Protein AF-S0B1P9-F1 (afdb_monomer)

Foldseek 3Di:
DDDDPPPPPVVVVVVVVVVVVVVVCVVPVPVVDDDDPDPDPADVDDDPQFDQFQQDAQQAGSNLFDCGDPNVPLLQAHFAAQQEEEEEEDEDPDQCPCVVQVLLLVQQLSLCCRARVHYAYEYEYQYPDNDPCRCVVVVVSVYDYHHDHDDDPDDFDPLLCVLVRVLVQQQDWDFDVVPVRDTDRNLVSHFKYKFAYSGFKHFSHGLVSNAGLLAKEWEFAALAQPDRFAFLVPPVSLVLLCLQPNDVVSVVRVVVRPTFTDLGIMMHTSVLVSVLSVQLVVSDDRNSRRRPCNSSNSSVVCVVVCVSVVSVYHYGDDDLSEHEENPSQWDRDSVSSYIAGNVNSGGRRMYRDDPPCVSRHDND

Mean predicted aligned error: 8.54 Å

Sequence (364 aa):
MRLHPVGMCVVPLLFLAVFVNVLIIFRYDPTLFSYTEMPFPTSPNRNPNFTQPTYVGAGIDTRLSNYEGVCQQVFTNEPNNPRDLWLSAIEFTKPGYWQFIKESVYFTLGLLNSSCPRTTKVLLLMSSPPDDTFVSEMQSFGLQVVRIDVQFDVPTDAVSRRFFVYKKYLSELVEDTRVAGNRVERYKNYNKILLCDFRDVYIFADVYATFSAHEVIFVIECHTERSGCIGFDEYHNTKWMNSAYGPNVTRTFVRNNYIVSNGGMMMGGSSKIYRYINIMTNELKPEKMRLWGYDQSVHNYLLYTGKFDELNITKEYCTQRTCFSERVSLVVDFKRKILYTRETGCAPVLRHKVWNTKLFYSEH

Secondary structure (DSSP, 8-state):
----TTHHHHHHHHHHHHHHHHHHHHHH-TTSS----PPP---SS--TT------B-SS-BGGG---SGGGGTT--SPPP-TTEEEEEEE---STTHHHHHHHHHHHHHHHHHHHSTTSEEEEEESS--SSSSHHHHHHHTTEEEEE-----SS---HHHHHHHHHHHHHHSEEEETTTTTEEEEGGGG-SEEEEE-SSSEEE-S-GGGG--TT-EEEEE-BSSSSS-B-BTTSHHHHHHHHHHH-HHHHHHHHHTTPBPEEEEEEEEEHHHHHHHHHHHHHH--GGGTTSTTHHHHHHHHHHHTTTTGGG--EEE-SSSS--B---SSEEEETTTTEEEETTT-PPPSEEE--TTTHHHHS--

Radius of gyration: 23.34 Å; Cα contacts (8 Å, |Δi|>4): 682; chains: 1; bounding box: 60×80×64 Å

pLDDT: mean 87.94, std 15.91, range [33.31, 98.75]

Solvent-accessible surface area (backbone atoms only — not comparable to full-atom values): 19617 Å² total; per-residue (Å²): 134,86,81,74,91,65,70,76,64,52,58,61,52,51,53,51,52,50,51,50,50,47,51,49,43,74,73,66,47,79,72,84,60,86,72,79,84,74,78,82,60,83,51,90,72,76,58,88,36,60,72,86,19,70,34,74,54,68,24,37,31,39,68,69,40,42,48,62,32,76,49,40,64,59,40,75,25,67,53,54,33,69,36,25,34,44,42,29,53,52,63,66,89,52,90,66,50,62,74,74,43,44,66,50,30,51,52,24,45,47,28,34,44,40,21,36,64,46,36,38,35,38,38,37,28,60,44,69,74,91,50,91,57,52,64,61,56,43,39,75,63,60,34,46,78,41,77,51,84,81,89,64,101,51,71,63,33,63,81,42,49,39,44,54,50,52,44,52,62,36,58,38,75,36,76,35,80,88,54,87,66,38,74,39,44,39,36,73,69,32,46,33,33,38,43,37,50,67,51,54,46,38,29,57,25,45,60,49,2,51,52,49,60,86,36,32,39,40,37,27,37,12,32,35,64,87,45,71,60,42,38,35,76,40,70,66,51,33,52,22,28,28,73,67,67,31,65,71,53,32,50,49,38,37,76,66,64,40,65,41,44,49,67,55,42,39,38,21,2,20,69,53,48,52,49,50,36,52,56,52,51,73,67,60,49,64,89,52,24,54,43,78,53,32,45,34,32,52,52,40,51,37,56,79,68,54,72,44,56,94,58,59,67,42,80,39,43,18,51,56,66,34,23,36,42,48,72,77,44,53,42,75,40,66,89,79,14,32,51,26,31,64,92,74,59,24,30,50,24,28,34,40,43,70,84,72,56,62,60,35,70,50,82,131

Structure (mmCIF, N/CA/C/O backbone):
data_AF-S0B1P9-F1
#
_entry.id   AF-S0B1P9-F1
#
loop_
_atom_site.group_PDB
_atom_site.id
_atom_site.type_symbol
_atom_site.label_atom_id
_atom_site.label_alt_id
_atom_site.label_comp_id
_atom_site.label_asym_id
_atom_site.label_entity_id
_atom_site.label_seq_id
_atom_site.pdbx_PDB_ins_code
_atom_site.Cartn_x
_atom_site.Cartn_y
_atom_site.Cartn_z
_atom_site.occupancy
_atom_site.B_iso_or_equiv
_atom_site.auth_seq_id
_atom_site.auth_comp_id
_atom_site.auth_asym_id
_atom_site.auth_atom_id
_atom_site.pdbx_PDB_model_num
ATOM 1 N N . MET A 1 1 ? 38.991 -55.276 33.958 1.00 42.06 1 MET A N 1
ATOM 2 C CA . MET A 1 1 ? 38.871 -54.030 33.172 1.00 42.06 1 MET A CA 1
ATOM 3 C C . MET A 1 1 ? 37.417 -53.849 32.785 1.00 42.06 1 MET A C 1
ATOM 5 O O . MET A 1 1 ? 36.880 -54.694 32.083 1.00 42.06 1 MET A O 1
ATOM 9 N N . ARG A 1 2 ? 36.757 -52.818 33.324 1.00 40.44 2 ARG A N 1
ATOM 10 C CA . ARG A 1 2 ? 35.393 -52.437 32.940 1.00 40.44 2 ARG A CA 1
ATOM 11 C C . ARG A 1 2 ? 35.481 -51.692 31.607 1.00 40.44 2 ARG A C 1
ATOM 13 O O . ARG A 1 2 ? 36.110 -50.641 31.557 1.00 40.44 2 ARG A O 1
ATOM 20 N N . LEU A 1 3 ? 34.897 -52.242 30.547 1.00 42.94 3 LEU A N 1
ATOM 21 C CA . LEU A 1 3 ? 34.678 -51.506 29.304 1.00 42.94 3 LEU A CA 1
ATOM 22 C C . LEU A 1 3 ? 33.521 -50.527 29.533 1.00 42.94 3 LEU A C 1
ATOM 24 O O . LEU A 1 3 ? 32.441 -50.911 29.976 1.00 42.94 3 LEU A O 1
ATOM 28 N N . HIS A 1 4 ? 33.801 -49.246 29.310 1.00 46.84 4 HIS A N 1
ATOM 29 C CA . HIS A 1 4 ? 32.879 -48.133 29.500 1.00 46.84 4 HIS A CA 1
ATOM 30 C C . HIS A 1 4 ? 31.646 -48.227 28.576 1.00 46.84 4 HIS A C 1
ATOM 32 O O . HIS A 1 4 ? 31.802 -48.500 27.384 1.00 46.84 4 HIS A O 1
ATOM 38 N N . PRO A 1 5 ? 30.432 -47.899 29.061 1.00 49.94 5 PRO A N 1
ATOM 39 C CA . PRO A 1 5 ? 29.217 -47.863 28.255 1.00 49.94 5 PRO A CA 1
ATOM 40 C C . PRO A 1 5 ? 29.099 -46.497 27.564 1.00 49.94 5 PRO A C 1
ATOM 42 O O . PRO A 1 5 ? 28.163 -45.747 27.803 1.00 49.94 5 PRO A O 1
ATOM 45 N N . VAL A 1 6 ? 30.087 -46.121 26.753 1.00 52.50 6 VAL A N 1
ATOM 46 C CA . VAL A 1 6 ? 30.043 -44.852 25.995 1.00 52.50 6 VAL A CA 1
ATOM 47 C C . VAL A 1 6 ? 29.640 -45.103 24.535 1.00 52.50 6 VAL A C 1
ATOM 49 O O . VAL A 1 6 ? 29.141 -44.209 23.863 1.00 52.50 6 VAL A O 1
ATOM 52 N N . GLY A 1 7 ? 29.740 -46.348 24.055 1.00 47.03 7 GLY A N 1
ATOM 53 C CA . GLY A 1 7 ? 29.454 -46.699 22.659 1.00 47.03 7 GLY A CA 1
ATOM 54 C C . GLY A 1 7 ? 27.973 -46.833 22.281 1.00 47.03 7 GLY A C 1
ATOM 55 O O . GLY A 1 7 ? 27.651 -46.710 21.104 1.00 47.03 7 GLY A O 1
ATOM 56 N N . MET A 1 8 ? 27.054 -47.057 23.232 1.00 48.38 8 MET A N 1
ATOM 57 C CA . MET A 1 8 ? 25.648 -47.354 22.888 1.00 48.38 8 MET A CA 1
ATOM 58 C C . MET A 1 8 ? 24.740 -46.122 22.748 1.00 48.38 8 MET A C 1
ATOM 60 O O . MET A 1 8 ? 23.700 -46.221 22.107 1.00 48.38 8 MET A O 1
ATOM 64 N N . CYS A 1 9 ? 25.124 -44.955 23.281 1.00 50.91 9 CYS A N 1
ATOM 65 C CA . CYS A 1 9 ? 24.337 -43.718 23.130 1.00 50.91 9 CYS A CA 1
ATOM 66 C C . CYS A 1 9 ? 24.765 -42.861 21.929 1.00 50.91 9 CYS A C 1
ATOM 68 O O . CYS A 1 9 ? 23.992 -42.025 21.467 1.00 50.91 9 CYS A O 1
ATOM 70 N N . VAL A 1 10 ? 25.973 -43.067 21.397 1.00 56.16 10 VAL A N 1
ATOM 71 C CA . VAL A 1 10 ? 26.521 -42.242 20.306 1.00 56.16 10 VAL A CA 1
ATOM 72 C C . VAL A 1 10 ? 25.888 -42.599 18.958 1.00 56.16 10 VAL A C 1
ATOM 74 O O . VAL A 1 10 ? 25.623 -41.713 18.149 1.00 56.16 10 VAL A O 1
ATOM 77 N N . VAL A 1 11 ? 25.567 -43.877 18.736 1.00 58.31 11 VAL A N 1
ATOM 78 C CA . VAL A 1 11 ? 24.981 -44.346 17.470 1.00 58.31 11 VAL A CA 1
ATOM 79 C C . VAL A 1 11 ? 23.555 -43.804 17.251 1.00 58.31 11 VAL A C 1
ATOM 81 O O . VAL A 1 11 ? 23.316 -43.233 16.188 1.00 58.31 11 VAL A O 1
ATOM 84 N N . PRO A 1 12 ? 22.620 -43.852 18.226 1.00 61.94 12 PRO A N 1
ATOM 85 C CA . PRO A 1 12 ? 21.288 -43.260 18.056 1.00 61.94 12 PRO A CA 1
ATOM 86 C C . PRO A 1 12 ? 21.313 -41.734 17.881 1.00 61.94 12 PRO A C 1
ATOM 88 O O . PRO A 1 12 ? 20.529 -41.195 17.105 1.00 61.94 12 PRO A O 1
ATOM 91 N N . LEU A 1 13 ? 22.231 -41.035 18.563 1.00 61.94 13 LEU A N 1
ATOM 92 C CA . LEU A 1 13 ? 22.388 -39.579 18.451 1.00 61.94 13 LEU A CA 1
ATOM 93 C C . LEU A 1 13 ? 22.928 -39.153 17.080 1.00 61.94 13 LEU A C 1
ATOM 95 O O . LEU A 1 13 ? 22.454 -38.164 16.527 1.00 61.94 13 LEU A O 1
ATOM 99 N N . LEU A 1 14 ? 23.864 -39.913 16.503 1.00 65.81 14 LEU A N 1
ATOM 100 C CA . LEU A 1 14 ? 24.341 -39.693 15.135 1.00 65.81 14 LEU A CA 1
ATOM 101 C C . LEU A 1 14 ? 23.240 -39.950 14.104 1.00 65.81 14 LEU A C 1
ATOM 103 O O . LEU A 1 14 ? 23.076 -39.144 13.195 1.00 65.81 14 LEU A O 1
ATOM 107 N N . PHE A 1 15 ? 22.439 -41.008 14.265 1.00 70.19 15 PHE A N 1
ATOM 108 C CA . PHE A 1 15 ? 21.295 -41.256 13.384 1.00 70.19 15 PHE A CA 1
ATOM 109 C C . PHE A 1 15 ? 20.234 -40.160 13.489 1.00 70.19 15 PHE A C 1
ATOM 111 O O . PHE A 1 15 ? 19.729 -39.718 12.463 1.00 70.19 15 PHE A O 1
ATOM 118 N N . LEU A 1 16 ? 19.935 -39.668 14.694 1.00 70.25 16 LEU A N 1
ATOM 119 C CA . LEU A 1 16 ? 19.000 -38.560 14.884 1.00 70.25 16 LEU A CA 1
ATOM 120 C C . LEU A 1 16 ? 19.545 -37.259 14.280 1.00 70.25 16 LEU A C 1
ATOM 122 O O . LEU A 1 16 ? 18.809 -36.548 13.606 1.00 70.25 16 LEU A O 1
ATOM 126 N N . ALA A 1 17 ? 20.834 -36.964 14.463 1.00 68.81 17 ALA A N 1
ATOM 127 C CA . ALA A 1 17 ? 21.472 -35.793 13.872 1.00 68.81 17 ALA A CA 1
ATOM 128 C C . ALA A 1 17 ? 21.493 -35.872 12.340 1.00 68.81 17 ALA A C 1
ATOM 130 O O . ALA A 1 17 ? 21.168 -34.888 11.682 1.00 68.81 17 ALA A O 1
ATOM 131 N N . VAL A 1 18 ? 21.812 -37.032 11.759 1.00 73.56 18 VAL A N 1
ATOM 132 C CA . VAL A 1 18 ? 21.752 -37.244 10.305 1.00 73.56 18 VAL A CA 1
ATOM 133 C C . VAL A 1 18 ? 20.311 -37.142 9.816 1.00 73.56 18 VAL A C 1
ATOM 135 O O . VAL A 1 18 ? 20.069 -36.441 8.847 1.00 73.56 18 VAL A O 1
ATOM 138 N N . PHE A 1 19 ? 19.338 -37.742 10.501 1.00 72.75 19 PHE A N 1
ATOM 139 C CA . PHE A 1 19 ? 17.930 -37.686 10.104 1.00 72.75 19 PHE A CA 1
ATOM 140 C C . PHE A 1 19 ? 17.353 -36.267 10.194 1.00 72.75 19 PHE A C 1
ATOM 142 O O . PHE A 1 19 ? 16.631 -35.841 9.299 1.00 72.75 19 PHE A O 1
ATOM 149 N N . VAL A 1 20 ? 17.716 -35.495 11.223 1.00 67.62 20 VAL A N 1
ATOM 150 C CA . VAL A 1 20 ? 17.337 -34.081 11.355 1.00 67.62 20 VAL A CA 1
ATOM 151 C C . VAL A 1 20 ? 18.025 -33.228 10.291 1.00 67.62 20 VAL A C 1
ATOM 153 O O . VAL A 1 20 ? 17.359 -32.401 9.679 1.00 67.62 20 VAL A O 1
ATOM 156 N N . ASN A 1 21 ? 19.313 -33.443 10.004 1.00 60.69 21 ASN A N 1
ATOM 157 C CA . ASN A 1 21 ? 20.000 -32.728 8.923 1.00 60.69 21 ASN A CA 1
ATOM 158 C C . ASN A 1 21 ? 19.433 -33.094 7.550 1.00 60.69 21 ASN A C 1
ATOM 160 O O . ASN A 1 21 ? 19.234 -32.209 6.731 1.00 60.69 21 ASN A O 1
ATOM 164 N N . VAL A 1 22 ? 19.094 -34.361 7.316 1.00 63.00 22 VAL A N 1
ATOM 165 C CA . VAL A 1 22 ? 18.408 -34.817 6.105 1.00 63.00 22 VAL A CA 1
ATOM 166 C C . VAL A 1 22 ? 17.032 -34.161 6.016 1.00 63.00 22 VAL A C 1
ATOM 168 O O . VAL A 1 22 ? 16.733 -33.571 4.994 1.00 63.00 22 VAL A O 1
ATOM 171 N N . LEU A 1 23 ? 16.222 -34.137 7.077 1.00 58.41 23 LEU A N 1
ATOM 172 C CA . LEU A 1 23 ? 14.936 -33.428 7.067 1.00 58.41 23 LEU A CA 1
ATOM 173 C C . LEU A 1 23 ? 15.086 -31.917 6.851 1.00 58.41 23 LEU A C 1
ATOM 175 O O . LEU A 1 23 ? 14.251 -31.328 6.176 1.00 58.41 23 LEU A O 1
ATOM 179 N N . ILE A 1 24 ? 16.128 -31.282 7.393 1.00 56.53 24 ILE A N 1
ATOM 180 C CA . ILE A 1 24 ? 16.428 -29.865 7.146 1.00 56.53 24 ILE A CA 1
ATOM 181 C C . ILE A 1 24 ? 16.831 -29.664 5.683 1.00 56.53 24 ILE A C 1
ATOM 183 O O . ILE A 1 24 ? 16.308 -28.754 5.051 1.00 56.53 24 ILE A O 1
ATOM 187 N N . ILE A 1 25 ? 17.674 -30.533 5.121 1.00 52.56 25 ILE A N 1
ATOM 188 C CA . ILE A 1 25 ? 18.039 -30.510 3.701 1.00 52.56 25 ILE A CA 1
ATOM 189 C C . ILE A 1 25 ? 16.781 -30.732 2.853 1.00 52.56 25 ILE A C 1
ATOM 191 O O . ILE A 1 25 ? 16.440 -29.863 2.080 1.00 52.56 25 ILE A O 1
ATOM 195 N N . PHE A 1 26 ? 15.971 -31.767 3.064 1.00 51.41 26 PHE A N 1
ATOM 196 C CA . PHE A 1 26 ? 14.729 -31.982 2.304 1.00 51.41 26 PHE A CA 1
ATOM 197 C C . PHE A 1 26 ? 13.680 -30.866 2.479 1.00 51.41 26 PHE A C 1
ATOM 199 O O . PHE A 1 26 ? 12.857 -30.657 1.591 1.00 51.41 26 PHE A O 1
ATOM 206 N N . ARG A 1 27 ? 13.691 -30.129 3.599 1.00 51.00 27 ARG A N 1
ATOM 207 C CA . ARG A 1 27 ? 12.790 -28.985 3.836 1.00 51.00 27 ARG A CA 1
ATOM 208 C C . ARG A 1 27 ? 13.303 -27.676 3.221 1.00 51.00 27 ARG A C 1
ATOM 210 O O . ARG A 1 27 ? 12.511 -26.749 3.079 1.00 51.00 27 ARG A O 1
ATOM 217 N N . TYR A 1 28 ? 14.589 -27.597 2.869 1.00 45.12 28 TYR A N 1
ATOM 218 C CA . TYR A 1 28 ? 15.248 -26.378 2.381 1.00 45.12 28 TYR A CA 1
ATOM 219 C C . TYR A 1 28 ? 16.047 -26.542 1.085 1.00 45.12 28 TYR A C 1
ATOM 221 O O . TYR A 1 28 ? 16.564 -25.544 0.592 1.00 45.12 28 TYR A O 1
ATOM 229 N N . ASP A 1 29 ? 16.153 -27.743 0.525 1.00 41.12 29 ASP A N 1
ATOM 230 C CA . ASP A 1 29 ? 16.906 -28.018 -0.690 1.00 41.12 29 ASP A CA 1
ATOM 231 C C . ASP A 1 29 ? 16.074 -27.581 -1.902 1.00 41.12 29 ASP A C 1
ATOM 233 O O . ASP A 1 29 ? 15.084 -28.232 -2.256 1.00 41.12 29 ASP A O 1
ATOM 237 N N . PRO A 1 30 ? 16.455 -26.478 -2.567 1.00 47.19 30 PRO A N 1
ATOM 238 C CA . PRO A 1 30 ? 15.739 -25.984 -3.731 1.00 47.19 30 PRO A CA 1
ATOM 239 C C . PRO A 1 30 ? 15.917 -26.902 -4.949 1.00 47.19 30 PRO A C 1
ATOM 241 O O . PRO A 1 30 ? 15.232 -26.689 -5.947 1.00 47.19 30 PRO A O 1
ATOM 244 N N . THR A 1 31 ? 16.834 -27.879 -4.892 1.00 44.47 31 THR A N 1
ATOM 245 C CA . THR A 1 31 ? 17.216 -28.753 -6.013 1.00 44.47 31 THR A CA 1
ATOM 246 C C . THR A 1 31 ? 16.391 -30.037 -6.101 1.00 44.47 31 THR A C 1
ATOM 248 O O . THR A 1 31 ? 16.351 -30.661 -7.160 1.00 44.47 31 THR A O 1
ATOM 251 N N . LEU A 1 32 ? 15.652 -30.396 -5.043 1.00 35.50 32 LEU A N 1
ATOM 252 C CA . LEU A 1 32 ? 14.742 -31.555 -5.026 1.00 35.50 32 LEU A CA 1
ATOM 253 C C . LEU A 1 32 ? 13.505 -31.390 -5.910 1.00 35.50 32 LEU A C 1
ATOM 255 O O . LEU A 1 32 ? 12.760 -32.345 -6.129 1.00 35.50 32 LEU A O 1
ATOM 259 N N . PHE A 1 33 ? 13.324 -30.201 -6.471 1.00 42.38 33 PHE A N 1
ATOM 260 C CA . PHE A 1 33 ? 12.407 -29.994 -7.563 1.00 42.38 33 PHE A CA 1
ATOM 261 C C . PHE A 1 33 ? 13.185 -29.665 -8.837 1.00 42.38 33 PHE A C 1
ATOM 263 O O . PHE A 1 33 ? 13.563 -28.523 -9.096 1.00 42.38 33 PHE A O 1
ATOM 270 N N . SER A 1 34 ? 13.428 -30.701 -9.638 1.00 33.31 34 SER A N 1
ATOM 271 C CA . SER A 1 34 ? 13.831 -30.543 -11.031 1.00 33.31 34 SER A CA 1
ATOM 272 C C . SER A 1 34 ? 12.680 -29.869 -11.776 1.00 33.31 34 SER A C 1
ATOM 274 O O . SER A 1 34 ? 11.637 -30.479 -12.004 1.00 33.31 34 SER A O 1
ATOM 276 N N . TYR A 1 35 ? 12.860 -28.600 -12.128 1.00 45.94 35 TYR A N 1
ATOM 277 C CA . TYR A 1 35 ? 11.957 -27.892 -13.022 1.00 45.94 35 TYR A CA 1
ATOM 278 C C . TYR A 1 35 ? 12.724 -27.455 -14.255 1.00 45.94 35 TYR A C 1
ATOM 280 O O . TYR A 1 35 ? 13.834 -26.932 -14.179 1.00 45.94 35 TYR A O 1
ATOM 288 N N . THR A 1 36 ? 12.119 -27.706 -15.404 1.00 33.47 36 THR A N 1
ATOM 289 C CA . THR A 1 36 ? 12.610 -27.245 -16.693 1.00 33.47 36 THR A CA 1
ATOM 290 C C . THR A 1 36 ? 12.383 -25.738 -16.770 1.00 33.47 36 THR A C 1
ATOM 292 O O . THR A 1 36 ? 11.246 -25.291 -16.620 1.00 33.47 36 THR A O 1
ATOM 295 N N . GLU A 1 37 ? 13.440 -24.951 -16.993 1.00 40.69 37 GLU A N 1
ATOM 296 C CA . GLU A 1 37 ? 13.287 -23.551 -17.396 1.00 40.69 37 GLU A CA 1
ATOM 297 C C . GLU A 1 37 ? 12.403 -23.524 -18.648 1.00 40.69 37 GLU A C 1
ATOM 299 O O . GLU A 1 37 ? 12.787 -24.041 -19.700 1.00 40.69 37 GLU A O 1
ATOM 304 N N . MET A 1 38 ? 11.185 -22.992 -18.532 1.00 42.59 38 MET A N 1
ATOM 305 C CA . MET A 1 38 ? 10.341 -22.816 -19.705 1.00 42.59 38 MET A CA 1
ATOM 306 C C . MET A 1 38 ? 10.927 -21.673 -20.540 1.00 42.59 38 MET A C 1
ATOM 308 O O . MET A 1 38 ? 11.113 -20.576 -20.010 1.00 42.59 38 MET A O 1
ATOM 312 N N . PRO A 1 39 ? 11.226 -21.893 -21.831 1.00 40.38 39 PRO A N 1
ATOM 313 C CA . PRO A 1 39 ? 11.680 -20.821 -22.700 1.00 40.38 39 PRO A CA 1
ATOM 314 C C . PRO A 1 39 ? 10.606 -19.732 -22.791 1.00 40.38 39 PRO A C 1
ATOM 316 O O . PRO A 1 39 ? 9.415 -20.024 -22.921 1.00 40.38 39 PRO A O 1
ATOM 319 N N . PHE A 1 40 ? 11.039 -18.473 -22.713 1.00 46.00 40 PHE A N 1
ATOM 320 C CA . PHE A 1 40 ? 10.161 -17.308 -22.742 1.00 46.00 40 PHE A CA 1
ATOM 321 C C . PHE A 1 40 ? 9.352 -17.273 -24.050 1.00 46.00 40 PHE A C 1
ATOM 323 O O . PHE A 1 40 ? 9.951 -17.206 -25.127 1.00 46.00 40 PHE A O 1
ATOM 330 N N . PRO A 1 41 ? 8.007 -17.296 -24.004 1.00 45.78 41 PRO A N 1
ATOM 331 C CA . PRO A 1 41 ? 7.211 -17.071 -25.198 1.00 45.78 41 PRO A CA 1
ATOM 332 C C . PRO A 1 41 ? 7.361 -15.606 -25.614 1.00 45.78 41 PRO A C 1
ATOM 334 O O . PRO A 1 41 ? 6.858 -14.701 -24.948 1.00 45.78 41 PRO A O 1
ATOM 337 N N . THR A 1 42 ? 8.045 -15.358 -26.726 1.00 43.03 42 THR A N 1
ATOM 338 C CA . THR A 1 42 ? 8.110 -14.034 -27.342 1.00 43.03 42 THR A CA 1
ATOM 339 C C . THR A 1 42 ? 6.758 -13.729 -27.990 1.00 43.03 42 THR A C 1
ATOM 341 O O . THR A 1 42 ? 6.403 -14.275 -29.032 1.00 43.03 42 THR A O 1
ATOM 344 N N . SER A 1 43 ? 5.956 -12.868 -27.357 1.00 49.88 43 SER A N 1
ATOM 345 C CA . SER A 1 43 ? 4.792 -12.272 -28.022 1.00 49.88 43 SER A CA 1
ATOM 346 C C . SER A 1 43 ? 5.252 -11.017 -28.766 1.00 49.88 43 SER A C 1
ATOM 348 O O . SER A 1 43 ? 5.737 -10.089 -28.118 1.00 49.88 43 SER A O 1
ATOM 350 N N . PRO A 1 44 ? 5.098 -10.939 -30.098 1.00 50.25 44 PRO A N 1
ATOM 351 C CA . PRO A 1 44 ? 5.509 -9.769 -30.875 1.00 50.25 44 PRO A CA 1
ATOM 352 C C . PRO A 1 44 ? 4.595 -8.545 -30.676 1.00 50.25 44 PRO A C 1
ATOM 354 O O . PRO A 1 44 ? 4.933 -7.451 -31.125 1.00 50.25 44 PRO A O 1
ATOM 357 N N . ASN A 1 45 ? 3.455 -8.689 -29.990 1.00 58.69 45 ASN A N 1
ATOM 358 C CA . ASN A 1 45 ? 2.542 -7.577 -29.732 1.00 58.69 45 ASN A CA 1
ATOM 359 C C . ASN A 1 45 ? 2.899 -6.876 -28.421 1.00 58.69 45 ASN A C 1
ATOM 361 O O . ASN A 1 45 ? 2.537 -7.329 -27.336 1.00 58.69 45 ASN A O 1
ATOM 365 N N . ARG A 1 46 ? 3.587 -5.738 -28.542 1.00 66.00 46 ARG A N 1
ATOM 366 C CA . ARG A 1 46 ? 3.903 -4.844 -27.425 1.00 66.00 46 ARG A CA 1
ATOM 367 C C . ARG A 1 46 ? 2.597 -4.300 -26.834 1.00 66.00 46 ARG A C 1
ATOM 369 O O . ARG A 1 46 ? 1.880 -3.571 -27.516 1.00 66.00 46 ARG A O 1
ATOM 376 N N . ASN A 1 47 ? 2.282 -4.647 -25.586 1.00 80.12 47 ASN A N 1
ATOM 377 C CA . ASN A 1 47 ? 1.117 -4.097 -24.890 1.00 80.12 47 ASN A CA 1
ATOM 378 C C . ASN A 1 47 ? 1.259 -2.561 -24.766 1.00 80.12 47 ASN A C 1
ATOM 380 O O . ASN A 1 47 ? 2.215 -2.109 -24.126 1.00 80.12 47 ASN A O 1
ATOM 384 N N . PRO A 1 48 ? 0.348 -1.752 -25.347 1.00 81.00 48 PRO A N 1
ATOM 385 C CA . PRO A 1 48 ? 0.435 -0.289 -25.290 1.00 81.00 48 PRO A CA 1
ATOM 386 C C . PRO A 1 48 ? 0.302 0.259 -23.863 1.00 81.00 48 PRO A C 1
ATOM 388 O O . PRO A 1 48 ? 0.751 1.369 -23.587 1.00 81.00 48 PRO A O 1
ATOM 391 N N . ASN A 1 49 ? -0.259 -0.535 -22.950 1.00 85.81 49 ASN A N 1
ATOM 392 C CA . ASN A 1 49 ? -0.470 -0.163 -21.557 1.00 85.81 49 ASN A CA 1
ATOM 393 C C . ASN A 1 49 ? 0.742 -0.446 -20.659 1.00 85.81 49 ASN A C 1
ATOM 395 O O . ASN A 1 49 ? 0.673 -0.244 -19.448 1.00 85.81 49 ASN A O 1
ATOM 399 N N . PHE A 1 50 ? 1.855 -0.916 -21.224 1.00 92.25 50 PHE A N 1
ATOM 400 C CA . PHE A 1 50 ? 3.060 -1.222 -20.467 1.00 92.25 50 PHE A CA 1
ATOM 401 C C . PHE A 1 50 ? 4.258 -0.413 -20.955 1.00 92.25 50 PHE A C 1
ATOM 403 O O . PHE A 1 50 ? 4.561 -0.342 -22.145 1.00 92.25 50 PHE A O 1
ATOM 410 N N . THR A 1 51 ? 4.992 0.144 -19.998 1.00 92.88 51 THR A N 1
ATOM 411 C CA . THR A 1 51 ? 6.298 0.766 -20.214 1.00 92.88 51 THR A CA 1
ATOM 412 C C . THR A 1 51 ? 7.303 0.104 -19.285 1.00 92.88 51 THR A C 1
ATOM 414 O O . THR A 1 51 ? 7.048 0.002 -18.086 1.00 92.88 51 THR A O 1
ATOM 417 N N . GLN A 1 52 ? 8.440 -0.335 -19.836 1.00 95.31 52 GLN A N 1
ATOM 418 C CA . GLN A 1 52 ? 9.509 -0.935 -19.042 1.00 95.31 52 GLN A CA 1
ATOM 419 C C . GLN A 1 52 ? 10.036 0.089 -18.022 1.00 95.31 52 GLN A C 1
ATOM 421 O O . GLN A 1 52 ? 1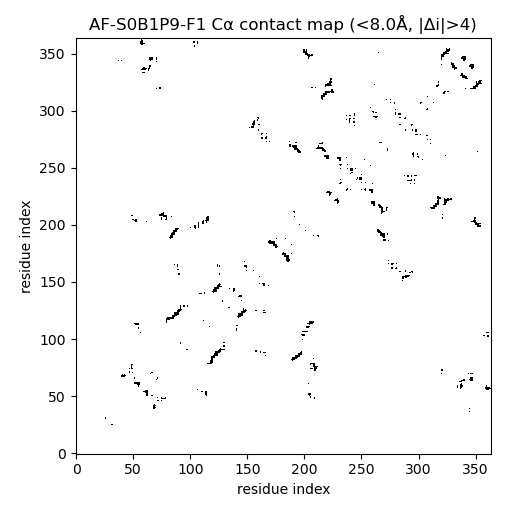0.437 1.187 -18.424 1.00 95.31 52 GLN A O 1
ATOM 426 N N . PRO A 1 53 ? 10.081 -0.258 -16.730 1.00 96.88 53 PRO A N 1
ATOM 427 C CA . PRO A 1 53 ? 10.698 0.582 -15.715 1.00 96.88 53 PRO A CA 1
ATOM 428 C C . PRO A 1 53 ? 12.215 0.705 -15.911 1.00 96.88 53 PRO A C 1
ATOM 430 O O . PRO A 1 53 ? 12.874 -0.095 -16.573 1.00 96.88 53 PRO A O 1
ATOM 433 N N . THR A 1 54 ? 12.767 1.762 -15.340 1.00 96.56 54 THR A N 1
ATOM 434 C CA . THR A 1 54 ? 14.125 2.274 -15.560 1.00 96.56 54 THR A CA 1
ATOM 435 C C . THR A 1 54 ? 14.969 2.393 -14.288 1.00 96.56 54 THR A C 1
ATOM 437 O O . THR A 1 54 ? 16.067 2.944 -14.340 1.00 96.56 54 THR A O 1
ATOM 440 N N . TYR A 1 55 ? 14.488 1.901 -13.145 1.00 96.12 55 TYR A N 1
ATOM 441 C CA . TYR A 1 55 ? 15.203 1.942 -11.874 1.00 96.12 55 TYR A CA 1
ATOM 442 C C . TYR A 1 55 ? 16.453 1.067 -11.946 1.00 96.12 55 TYR A C 1
ATOM 444 O O . TYR A 1 55 ? 16.365 -0.104 -12.327 1.00 96.12 55 TYR A O 1
ATOM 452 N N . VAL A 1 56 ? 17.581 1.630 -11.513 1.00 93.62 56 VAL A N 1
ATOM 453 C CA . VAL A 1 56 ? 18.874 0.954 -11.400 1.00 93.62 56 VAL A CA 1
ATOM 454 C C . VAL A 1 56 ? 19.400 1.178 -9.988 1.00 93.62 56 VAL A C 1
ATOM 456 O O . VAL A 1 56 ? 19.673 2.311 -9.599 1.00 93.62 56 VAL A O 1
ATOM 459 N N . GLY A 1 57 ? 19.530 0.099 -9.224 1.00 87.88 57 GLY A N 1
ATOM 460 C CA . GLY A 1 57 ? 20.100 0.086 -7.881 1.00 87.88 57 GLY A CA 1
ATOM 461 C C . GLY A 1 57 ? 21.279 -0.880 -7.760 1.00 87.88 57 GLY A C 1
ATOM 462 O O . GLY A 1 57 ? 21.734 -1.481 -8.740 1.00 87.88 57 GLY A O 1
ATOM 463 N N . ALA A 1 58 ? 21.772 -1.051 -6.532 1.00 84.94 58 ALA A N 1
ATOM 464 C CA . ALA A 1 58 ? 22.913 -1.918 -6.252 1.00 84.94 58 ALA A CA 1
ATOM 465 C C . ALA A 1 58 ? 22.611 -3.383 -6.616 1.00 84.94 58 ALA A C 1
ATOM 467 O O . ALA A 1 58 ? 23.372 -3.984 -7.376 1.00 84.94 58 ALA A O 1
ATOM 468 N N . GLY A 1 59 ? 21.475 -3.923 -6.158 1.00 86.31 59 GLY A N 1
ATOM 469 C CA . GLY A 1 59 ? 21.106 -5.331 -6.358 1.00 86.31 59 GLY A CA 1
ATOM 470 C C . GLY A 1 59 ? 19.974 -5.597 -7.356 1.00 86.31 59 GLY A C 1
ATOM 471 O O . GLY A 1 59 ? 19.710 -6.759 -7.649 1.00 86.31 59 GLY A O 1
ATOM 472 N N . ILE A 1 60 ? 19.305 -4.563 -7.880 1.00 91.88 60 ILE A N 1
ATOM 473 C CA . ILE A 1 60 ? 18.202 -4.700 -8.850 1.00 91.88 60 ILE A CA 1
ATOM 474 C C . ILE A 1 60 ? 18.331 -3.668 -9.974 1.00 91.88 60 ILE A C 1
ATOM 476 O O . ILE A 1 60 ? 18.545 -2.486 -9.715 1.00 91.88 60 ILE A O 1
ATOM 480 N N . ASP A 1 61 ? 18.125 -4.108 -11.214 1.00 94.69 61 ASP A N 1
ATOM 481 C CA . ASP A 1 61 ? 17.972 -3.285 -12.412 1.00 94.69 61 ASP A CA 1
ATOM 482 C C . ASP A 1 61 ? 16.665 -3.660 -13.119 1.00 94.69 61 ASP A C 1
ATOM 484 O O . ASP A 1 61 ? 16.550 -4.686 -13.791 1.00 94.69 61 ASP A O 1
ATOM 488 N N . THR A 1 62 ? 15.654 -2.809 -12.965 1.00 95.50 62 THR A N 1
ATOM 489 C CA . THR A 1 62 ? 14.316 -3.073 -13.512 1.00 95.50 62 THR A CA 1
ATOM 490 C C . THR A 1 62 ? 14.259 -3.001 -15.036 1.00 95.50 62 THR A C 1
ATOM 492 O O . THR A 1 62 ? 13.294 -3.491 -15.615 1.00 95.50 62 THR A O 1
ATOM 495 N N . ARG A 1 63 ? 15.295 -2.490 -15.715 1.00 95.62 63 ARG A N 1
ATOM 496 C CA . ARG A 1 63 ? 15.385 -2.527 -17.187 1.00 95.62 63 ARG A CA 1
ATOM 497 C C . ARG A 1 63 ? 15.585 -3.947 -17.710 1.00 95.62 63 ARG A C 1
ATOM 499 O O . ARG A 1 63 ? 15.289 -4.213 -18.868 1.00 95.62 63 ARG A O 1
ATOM 506 N N . LEU A 1 64 ? 16.098 -4.835 -16.857 1.00 95.31 64 LEU A N 1
ATOM 507 C CA . LEU A 1 64 ? 16.385 -6.236 -17.162 1.00 95.31 64 LEU A CA 1
ATOM 508 C C . LEU A 1 64 ? 15.256 -7.182 -16.717 1.00 95.31 64 LEU A C 1
ATOM 510 O O . LEU A 1 64 ? 15.331 -8.387 -16.956 1.00 95.31 64 LEU A O 1
ATOM 514 N N . SER A 1 65 ? 14.221 -6.656 -16.055 1.00 94.88 65 SER A N 1
ATOM 515 C CA . SER A 1 65 ? 13.069 -7.427 -15.588 1.00 94.88 65 SER A CA 1
ATOM 516 C C . SER A 1 65 ? 12.244 -7.976 -16.749 1.00 94.88 65 SER A C 1
ATOM 518 O O . SER A 1 65 ? 11.874 -7.232 -17.658 1.00 94.88 65 SER A O 1
ATOM 520 N N . ASN A 1 66 ? 11.884 -9.259 -16.675 1.00 95.44 66 ASN A N 1
ATOM 521 C CA . ASN A 1 66 ? 11.069 -9.907 -17.694 1.00 95.44 66 ASN A CA 1
ATOM 522 C C . ASN A 1 66 ? 9.573 -9.574 -17.540 1.00 95.44 66 ASN A C 1
ATOM 524 O O . ASN A 1 66 ? 8.893 -10.104 -16.657 1.00 95.44 66 ASN A O 1
ATOM 528 N N . TYR A 1 67 ? 9.073 -8.743 -18.453 1.00 94.38 67 TYR A N 1
ATOM 529 C CA . TYR A 1 67 ? 7.648 -8.465 -18.663 1.00 94.38 67 TYR A CA 1
ATOM 530 C C . TYR A 1 67 ? 7.215 -8.758 -20.106 1.00 94.38 67 TYR A C 1
ATOM 532 O O . TYR A 1 67 ? 6.248 -8.177 -20.593 1.00 94.38 67 TYR A O 1
ATOM 540 N N . GLU A 1 68 ? 7.932 -9.632 -20.811 1.00 89.38 68 GLU A N 1
ATOM 541 C CA . GLU A 1 68 ? 7.597 -10.005 -22.184 1.00 89.38 68 GLU A CA 1
ATOM 542 C C . GLU A 1 68 ? 6.577 -11.152 -22.227 1.00 89.38 68 GLU A C 1
ATOM 544 O O . GLU A 1 68 ? 6.413 -11.921 -21.274 1.00 89.38 68 GLU A O 1
ATOM 549 N N . GLY A 1 69 ? 5.864 -11.276 -23.350 1.00 88.12 69 GLY A N 1
ATOM 550 C CA . GLY A 1 69 ? 4.955 -12.398 -23.571 1.00 88.12 69 GLY A CA 1
ATOM 551 C C . GLY A 1 69 ? 3.825 -12.471 -22.545 1.00 88.12 69 GLY A C 1
ATOM 552 O O . GLY A 1 69 ? 3.073 -11.515 -22.348 1.00 88.12 69 GLY A O 1
ATOM 553 N N . VAL A 1 70 ? 3.706 -13.626 -21.884 1.00 90.38 70 VAL A N 1
ATOM 554 C CA . VAL A 1 70 ? 2.697 -13.868 -20.839 1.00 90.38 70 VAL A CA 1
ATOM 555 C C . VAL A 1 70 ? 2.845 -12.904 -19.655 1.00 90.38 70 VAL A C 1
ATOM 557 O O . VAL A 1 70 ? 1.844 -12.475 -19.088 1.00 90.38 70 VAL A O 1
ATOM 560 N N . CYS A 1 71 ? 4.070 -12.467 -19.348 1.00 94.12 71 CYS A N 1
ATOM 561 C CA . CYS A 1 71 ? 4.357 -11.567 -18.232 1.00 94.12 71 CYS A CA 1
ATOM 562 C C . CYS A 1 71 ? 3.839 -10.137 -18.457 1.00 94.12 71 CYS A C 1
ATOM 564 O O . CYS A 1 71 ? 3.806 -9.340 -17.518 1.00 94.12 71 CYS A O 1
ATOM 566 N N . GLN A 1 72 ? 3.413 -9.804 -19.681 1.00 93.25 72 GLN A N 1
ATOM 567 C CA . GLN A 1 72 ? 2.802 -8.517 -20.013 1.00 93.25 72 GLN A CA 1
ATOM 568 C C . GLN A 1 72 ? 1.272 -8.517 -19.870 1.00 93.25 72 GLN A C 1
ATOM 570 O O . GLN A 1 72 ? 0.646 -7.455 -19.927 1.00 93.25 72 GLN A O 1
ATOM 575 N N . GLN A 1 73 ? 0.649 -9.689 -19.706 1.00 93.56 73 GLN A N 1
ATOM 576 C CA . GLN A 1 73 ? -0.812 -9.832 -19.705 1.00 93.56 73 GLN A CA 1
ATOM 577 C C . GLN A 1 73 ? -1.470 -9.259 -18.446 1.00 93.56 73 GLN A C 1
ATOM 579 O O . GLN A 1 73 ? -2.655 -8.948 -18.467 1.00 93.56 73 GLN A O 1
ATOM 584 N N . VAL A 1 74 ? -0.707 -9.068 -17.367 1.00 95.75 74 VAL A N 1
ATOM 585 C CA . VAL A 1 74 ? -1.191 -8.449 -16.124 1.00 95.75 74 VAL A CA 1
ATOM 586 C C . VAL A 1 74 ? -1.546 -6.960 -16.290 1.00 95.75 74 VAL A C 1
ATOM 588 O O . VAL A 1 74 ? -2.317 -6.421 -15.498 1.00 95.75 74 VAL A O 1
ATOM 591 N N . PHE A 1 75 ? -1.020 -6.289 -17.322 1.00 97.19 75 PHE A N 1
ATOM 592 C CA . PHE A 1 75 ? -1.225 -4.858 -17.579 1.00 97.19 75 PHE A CA 1
ATOM 593 C C . PHE A 1 75 ? -2.437 -4.618 -18.493 1.00 97.19 75 PHE A C 1
ATOM 595 O O . PHE A 1 75 ? -2.306 -4.293 -19.672 1.00 97.19 75 PHE A O 1
ATOM 602 N N . THR A 1 76 ? -3.640 -4.827 -17.967 1.00 95.44 76 THR A N 1
ATOM 603 C CA . THR A 1 76 ? -4.891 -4.782 -18.744 1.00 95.44 76 THR A CA 1
ATOM 604 C C . THR A 1 76 ? -5.564 -3.408 -18.796 1.00 95.44 76 THR A C 1
ATOM 606 O O . THR A 1 76 ? -6.562 -3.252 -19.492 1.00 95.44 76 THR A O 1
ATOM 609 N N . ASN A 1 77 ? -5.074 -2.423 -18.043 1.00 96.69 77 ASN A N 1
ATOM 610 C CA . ASN A 1 77 ? -5.712 -1.119 -17.852 1.00 96.69 77 ASN A CA 1
ATOM 611 C C . ASN A 1 77 ? -4.794 0.032 -18.265 1.00 96.69 77 ASN A C 1
ATOM 613 O O . ASN A 1 77 ? -3.590 -0.145 -18.406 1.00 96.69 77 ASN A O 1
ATOM 617 N N . GLU A 1 78 ? -5.374 1.227 -18.387 1.00 95.69 78 GLU A N 1
ATOM 618 C CA . GLU A 1 78 ? -4.636 2.451 -18.701 1.00 95.69 78 GLU A CA 1
ATOM 619 C C . GLU A 1 78 ? -3.434 2.672 -17.763 1.00 95.69 78 GLU A C 1
ATOM 621 O O . GLU A 1 78 ? -3.598 2.555 -16.533 1.00 95.69 78 GLU A O 1
ATOM 626 N N . PRO A 1 79 ? -2.267 3.063 -18.317 1.00 96.31 79 PRO A N 1
ATOM 627 C CA . PRO A 1 79 ? -1.086 3.416 -17.545 1.00 96.31 79 PRO A CA 1
ATOM 628 C C . PRO A 1 79 ? -1.345 4.479 -16.482 1.00 96.31 79 PRO A C 1
ATOM 630 O O . PRO A 1 79 ? -2.284 5.286 -16.553 1.00 96.31 79 PRO A O 1
ATOM 633 N N . ASN A 1 80 ? -0.440 4.516 -15.510 1.00 97.88 80 ASN A N 1
ATOM 634 C CA . ASN A 1 80 ? -0.454 5.515 -14.464 1.00 97.88 80 ASN A CA 1
ATOM 635 C C . ASN A 1 80 ? -0.489 6.945 -15.023 1.00 97.88 80 ASN A C 1
ATOM 637 O O . ASN A 1 80 ? 0.200 7.307 -15.984 1.00 97.88 80 ASN A O 1
ATOM 641 N N . ASN A 1 81 ? -1.302 7.784 -14.393 1.00 97.31 81 ASN A N 1
ATOM 642 C CA . ASN A 1 81 ? -1.507 9.171 -14.790 1.00 97.31 81 ASN A CA 1
ATOM 643 C C . ASN A 1 81 ? -1.720 10.070 -13.552 1.00 97.31 81 ASN A C 1
ATOM 645 O O . ASN A 1 81 ? -1.854 9.563 -12.440 1.00 97.31 81 ASN A O 1
ATOM 649 N N . PRO A 1 82 ? 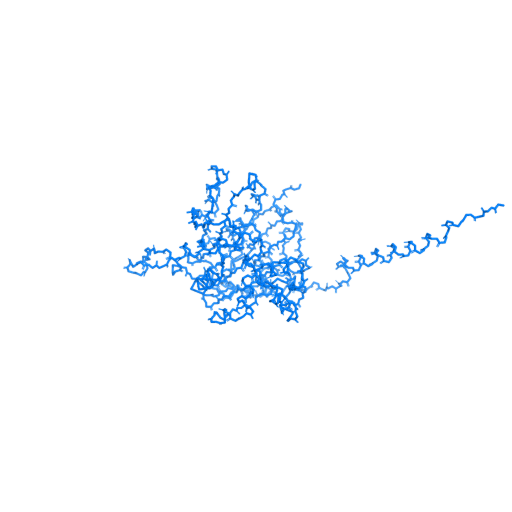-1.794 11.406 -13.710 1.00 96.62 82 PRO A N 1
ATOM 650 C CA . PRO A 1 82 ? -1.930 12.317 -12.569 1.00 96.62 82 PRO A CA 1
ATOM 651 C C . PRO A 1 82 ? -3.207 12.144 -11.733 1.00 96.62 82 PRO A C 1
ATOM 653 O O . PRO A 1 82 ? -3.254 12.616 -10.598 1.00 96.62 82 PRO A O 1
ATOM 656 N N . ARG A 1 83 ? -4.242 11.470 -12.260 1.00 96.06 83 ARG A N 1
ATOM 657 C CA . ARG A 1 83 ? -5.445 11.102 -11.496 1.00 96.06 83 ARG A CA 1
ATOM 658 C C . ARG A 1 83 ? -5.274 9.807 -10.708 1.00 96.06 83 ARG A C 1
ATOM 660 O O . ARG A 1 83 ? -6.208 9.408 -10.027 1.00 96.06 83 ARG A O 1
ATOM 667 N N . ASP A 1 84 ? -4.136 9.142 -10.774 1.00 98.50 84 ASP A N 1
ATOM 668 C CA . ASP A 1 84 ? -3.856 7.996 -9.921 1.00 98.50 84 ASP A CA 1
ATOM 669 C C . ASP A 1 84 ? -3.111 8.469 -8.671 1.00 98.50 84 ASP A C 1
ATOM 671 O O . ASP A 1 84 ? -2.254 9.355 -8.744 1.00 98.50 84 ASP A O 1
ATOM 675 N N . LEU A 1 85 ? -3.479 7.915 -7.516 1.00 98.75 85 LEU A N 1
ATOM 676 C CA . LEU A 1 85 ? -2.978 8.333 -6.211 1.00 98.75 85 LEU A CA 1
ATOM 677 C C . LEU A 1 85 ? -2.282 7.184 -5.492 1.00 98.75 85 LEU A C 1
ATOM 679 O O . LEU A 1 85 ? -2.919 6.205 -5.101 1.00 98.75 85 LEU A O 1
ATOM 683 N N . TRP A 1 86 ? -0.999 7.379 -5.212 1.00 98.75 86 TRP A N 1
ATOM 684 C CA . TRP A 1 86 ? -0.283 6.619 -4.200 1.00 98.75 86 TRP A CA 1
ATOM 685 C C . TRP A 1 86 ? -0.415 7.358 -2.868 1.00 98.75 86 TRP A C 1
ATOM 687 O O . TRP A 1 86 ? -0.014 8.522 -2.769 1.00 98.75 86 TRP A O 1
ATOM 697 N N . LEU A 1 87 ? -1.005 6.707 -1.864 1.00 98.75 87 LEU A N 1
ATOM 698 C CA . LEU A 1 87 ? -1.285 7.309 -0.564 1.00 98.75 87 LEU A CA 1
ATOM 699 C C . LEU A 1 87 ? -0.748 6.429 0.562 1.00 98.75 87 LEU A C 1
ATOM 701 O O . LEU A 1 87 ? -1.162 5.283 0.734 1.00 98.75 87 LEU A O 1
ATOM 705 N N . SER A 1 88 ? 0.133 7.009 1.369 1.00 98.25 88 SER A N 1
ATOM 706 C CA . SER A 1 88 ? 0.705 6.364 2.548 1.00 98.25 88 SER A CA 1
ATOM 707 C C . SER A 1 88 ? 0.640 7.302 3.749 1.00 98.25 88 SER A C 1
ATOM 709 O O . SER A 1 88 ? 0.524 8.519 3.597 1.00 98.25 88 SER A O 1
ATOM 711 N N . ALA A 1 89 ? 0.730 6.750 4.956 1.00 97.19 89 ALA A N 1
ATOM 712 C CA . ALA A 1 89 ? 0.824 7.513 6.193 1.00 97.19 89 ALA A CA 1
ATOM 713 C C . ALA A 1 89 ? 1.942 6.980 7.094 1.00 97.19 89 ALA A C 1
ATOM 715 O O . ALA A 1 89 ? 2.209 5.777 7.120 1.00 97.19 89 ALA A O 1
ATOM 716 N N . ILE A 1 90 ? 2.580 7.869 7.855 1.00 95.94 90 ILE A N 1
ATOM 717 C CA . ILE A 1 90 ? 3.603 7.495 8.836 1.00 95.94 90 ILE A CA 1
ATOM 718 C C . ILE A 1 90 ? 3.580 8.414 10.059 1.00 95.94 90 ILE A C 1
ATOM 720 O O . ILE A 1 90 ? 3.177 9.576 9.991 1.00 95.94 90 ILE A O 1
ATOM 724 N N . GLU A 1 91 ? 4.030 7.869 11.185 1.00 94.56 91 GLU A N 1
ATOM 725 C CA . GLU A 1 91 ? 4.337 8.597 12.410 1.00 94.56 91 GLU A CA 1
ATOM 726 C C . GLU A 1 91 ? 5.772 8.279 12.847 1.00 94.56 91 GLU A C 1
ATOM 728 O O . GLU A 1 91 ? 6.191 7.118 12.834 1.00 94.56 91 GLU A O 1
ATOM 733 N N . PHE A 1 92 ? 6.515 9.298 13.278 1.00 93.81 92 PHE A N 1
ATOM 734 C CA . PHE A 1 92 ? 7.823 9.141 13.908 1.00 93.81 92 PHE A CA 1
ATOM 735 C C . PHE A 1 92 ? 7.696 9.341 15.419 1.00 93.81 92 PHE A C 1
ATOM 737 O O . PHE A 1 92 ? 7.748 10.461 15.917 1.00 93.81 92 PHE A O 1
ATOM 744 N N . THR A 1 93 ? 7.526 8.243 16.158 1.00 86.06 93 THR A N 1
ATOM 745 C CA . THR A 1 93 ? 7.388 8.269 17.629 1.00 86.06 93 THR A CA 1
ATOM 746 C C . THR A 1 93 ? 8.688 8.003 18.380 1.00 86.06 93 THR A C 1
ATOM 748 O O . THR A 1 93 ? 8.770 8.263 19.578 1.00 86.06 93 THR A O 1
ATOM 751 N N . LYS A 1 94 ? 9.709 7.460 17.706 1.00 88.69 94 LYS A N 1
ATOM 752 C CA . LYS A 1 94 ? 10.967 7.032 18.330 1.00 88.69 94 LYS A CA 1
ATOM 753 C C . LYS A 1 94 ? 12.164 7.745 17.697 1.00 88.69 94 LYS A C 1
ATOM 755 O O . LYS A 1 94 ? 12.290 7.700 16.467 1.00 88.69 94 LYS A O 1
ATOM 760 N N . PRO A 1 95 ? 13.073 8.329 18.502 1.00 88.81 95 PRO A N 1
ATOM 761 C CA . PRO A 1 95 ? 14.348 8.837 18.004 1.00 88.81 95 PRO A CA 1
ATOM 762 C C . PRO A 1 95 ? 15.098 7.767 17.202 1.00 88.81 95 PRO A C 1
ATOM 764 O O . PRO A 1 95 ? 15.095 6.591 17.564 1.00 88.81 95 PRO A O 1
ATOM 767 N N . GLY A 1 96 ? 15.707 8.164 16.085 1.00 90.44 96 GLY A N 1
ATOM 768 C CA . GLY A 1 96 ? 16.469 7.262 15.214 1.00 90.44 96 GLY A CA 1
ATOM 769 C C . GLY A 1 96 ? 15.637 6.328 14.325 1.00 90.44 96 GLY A C 1
ATOM 770 O O . GLY A 1 96 ? 16.208 5.686 13.447 1.00 90.44 96 GLY A O 1
ATOM 771 N N . TYR A 1 97 ? 14.303 6.271 14.469 1.00 92.81 97 TYR A N 1
ATOM 772 C CA . TYR A 1 97 ? 13.477 5.399 13.622 1.00 92.81 97 TYR A CA 1
ATOM 773 C C . TYR A 1 97 ? 13.584 5.753 12.136 1.00 92.81 97 TYR A C 1
ATOM 775 O O . TYR A 1 97 ? 13.662 4.853 11.304 1.00 92.81 97 TYR A O 1
ATOM 783 N N . TRP A 1 98 ? 13.650 7.048 11.803 1.00 94.38 98 TRP A N 1
ATOM 784 C CA . TRP A 1 98 ? 13.862 7.486 10.424 1.00 94.38 98 TRP A CA 1
ATOM 785 C C . TRP A 1 98 ? 15.173 6.946 9.852 1.00 94.38 98 TRP A C 1
ATOM 787 O O . TRP A 1 98 ? 15.148 6.280 8.824 1.00 94.38 98 TRP A O 1
ATOM 797 N N . GLN A 1 99 ? 16.287 7.123 10.567 1.00 93.50 99 GLN A N 1
ATOM 798 C CA . GLN A 1 99 ? 17.599 6.626 10.136 1.00 93.50 99 GLN A CA 1
ATOM 799 C C . GLN A 1 99 ? 17.598 5.106 9.934 1.00 93.50 99 GLN A C 1
ATOM 801 O O . GLN A 1 99 ? 18.191 4.605 8.986 1.00 93.50 99 GLN A O 1
ATOM 806 N N . PHE A 1 100 ? 16.858 4.369 10.768 1.00 91.19 100 PHE A N 1
ATOM 807 C CA . PHE A 1 100 ? 16.706 2.922 10.623 1.00 91.19 100 PHE A CA 1
ATOM 808 C C . PHE A 1 100 ? 15.962 2.500 9.342 1.00 91.19 100 PHE A C 1
ATOM 810 O O . PHE A 1 100 ? 16.254 1.439 8.792 1.00 91.19 100 PHE A O 1
ATOM 817 N N . ILE A 1 101 ? 14.990 3.290 8.869 1.00 92.69 101 ILE A N 1
ATOM 818 C CA . ILE A 1 101 ? 14.159 2.931 7.704 1.00 92.69 101 ILE A CA 1
ATOM 819 C C . ILE A 1 101 ? 14.537 3.666 6.413 1.00 92.69 101 ILE A C 1
ATOM 821 O O . ILE A 1 101 ? 14.030 3.292 5.355 1.00 92.69 101 ILE A O 1
ATOM 825 N N . LYS A 1 102 ? 15.398 4.688 6.493 1.00 94.00 102 LYS A N 1
ATOM 826 C CA . LYS A 1 102 ? 15.698 5.649 5.421 1.00 94.00 102 LYS A CA 1
ATOM 827 C C . LYS A 1 102 ? 16.071 4.977 4.103 1.00 94.00 102 LYS A C 1
ATOM 829 O O . LYS A 1 102 ? 15.424 5.228 3.092 1.00 94.00 102 LYS A O 1
ATOM 834 N N . GLU A 1 103 ? 17.038 4.065 4.119 1.00 92.31 103 GLU A N 1
ATOM 835 C CA . GLU A 1 103 ? 17.496 3.372 2.905 1.00 92.31 103 GLU A CA 1
ATOM 836 C C . GLU A 1 103 ? 16.396 2.516 2.262 1.00 92.31 103 GLU A C 1
ATOM 838 O O . GLU A 1 103 ? 16.197 2.560 1.049 1.00 92.31 103 GLU A O 1
ATOM 843 N N . SER A 1 104 ? 15.616 1.791 3.075 1.00 91.56 104 SER A N 1
ATOM 844 C CA . SER A 1 104 ? 14.484 1.005 2.568 1.00 91.56 104 SER A CA 1
ATOM 845 C C . SER A 1 104 ? 13.417 1.902 1.951 1.00 91.56 104 SER A C 1
ATOM 847 O O . SER A 1 104 ? 12.811 1.523 0.953 1.00 91.56 104 SER A O 1
ATOM 849 N N . VAL A 1 105 ? 13.168 3.076 2.536 1.00 95.38 105 VAL A N 1
ATOM 850 C CA . VAL A 1 105 ? 12.227 4.056 1.983 1.00 95.38 105 VAL A CA 1
ATOM 851 C C . VAL A 1 105 ? 12.754 4.608 0.663 1.00 95.38 105 VAL A C 1
ATOM 853 O O . VAL A 1 105 ? 12.009 4.641 -0.308 1.00 95.38 105 VAL A O 1
ATOM 856 N N . TYR A 1 106 ? 14.032 4.977 0.580 1.00 95.75 106 TYR A N 1
ATOM 857 C CA . TYR A 1 106 ? 14.634 5.475 -0.660 1.00 95.75 106 TYR A CA 1
ATOM 858 C C . TYR A 1 106 ? 14.560 4.448 -1.786 1.00 95.75 106 TYR A C 1
ATOM 860 O O . TYR A 1 106 ? 14.211 4.792 -2.914 1.00 95.75 106 TYR A O 1
ATOM 868 N N . PHE A 1 107 ? 14.823 3.180 -1.477 1.00 94.44 107 PHE A N 1
ATOM 869 C CA . PHE A 1 107 ? 14.664 2.089 -2.429 1.00 94.44 107 PHE A CA 1
ATOM 870 C C . PHE A 1 107 ? 13.208 1.955 -2.904 1.00 94.44 107 PHE A C 1
ATOM 872 O O . PHE A 1 107 ? 12.946 1.961 -4.108 1.00 94.44 107 PHE A O 1
ATOM 879 N N . THR A 1 108 ? 12.250 1.920 -1.973 1.00 95.31 108 THR A N 1
ATOM 880 C CA . THR A 1 108 ? 10.811 1.862 -2.277 1.00 95.31 108 THR A CA 1
ATOM 881 C C . THR A 1 108 ? 10.348 3.035 -3.150 1.00 95.31 108 THR A C 1
ATOM 883 O O . THR A 1 108 ? 9.654 2.830 -4.147 1.00 95.31 108 THR A O 1
ATOM 886 N N . LEU A 1 109 ? 10.756 4.265 -2.823 1.00 97.31 109 LEU A N 1
ATOM 887 C CA . LEU A 1 109 ? 10.375 5.462 -3.576 1.00 97.31 109 LEU A CA 1
ATOM 888 C C . LEU A 1 109 ? 11.085 5.557 -4.931 1.00 97.31 109 LEU A C 1
ATOM 890 O O . LEU A 1 109 ? 10.484 6.017 -5.901 1.00 97.31 109 LEU A O 1
ATOM 894 N N . GLY A 1 110 ? 12.331 5.086 -5.029 1.00 96.94 110 GLY A N 1
ATOM 895 C CA . GLY A 1 110 ? 13.059 4.982 -6.293 1.00 96.94 110 GLY A CA 1
ATOM 896 C C . GLY A 1 110 ? 12.368 4.035 -7.275 1.00 96.94 110 GLY A C 1
ATOM 897 O O . GLY A 1 110 ? 12.144 4.402 -8.430 1.00 96.94 110 GLY A O 1
ATOM 898 N N . LEU A 1 111 ? 11.954 2.858 -6.795 1.00 97.25 111 LEU A N 1
ATOM 899 C CA . LEU A 1 111 ? 11.138 1.919 -7.564 1.00 97.25 111 LEU A CA 1
ATOM 900 C C . LEU A 1 111 ? 9.811 2.558 -8.001 1.00 97.25 111 LEU A C 1
ATOM 902 O O . LEU A 1 111 ? 9.500 2.568 -9.190 1.00 97.25 111 LEU A O 1
ATOM 906 N N . LEU A 1 112 ? 9.066 3.170 -7.072 1.00 98.06 112 LEU A N 1
ATOM 907 C CA . LEU A 1 112 ? 7.798 3.842 -7.377 1.00 98.06 112 LEU A CA 1
ATOM 908 C C . LEU A 1 112 ? 7.958 4.952 -8.430 1.00 98.06 112 LEU A C 1
ATOM 910 O O . LEU A 1 112 ? 7.120 5.072 -9.321 1.00 98.06 112 LEU A O 1
ATOM 914 N N . ASN A 1 113 ? 9.012 5.766 -8.356 1.00 97.25 113 ASN A N 1
ATOM 915 C CA . ASN A 1 113 ? 9.242 6.844 -9.322 1.00 97.25 113 ASN A CA 1
ATOM 916 C C . ASN A 1 113 ? 9.541 6.343 -10.722 1.00 97.25 113 ASN A C 1
ATOM 918 O O . ASN A 1 113 ? 9.140 6.977 -11.695 1.00 97.25 113 ASN A O 1
ATOM 922 N N . SER A 1 114 ? 10.227 5.214 -10.820 1.00 97.50 114 SER A N 1
ATOM 923 C CA . SER A 1 114 ? 10.516 4.611 -12.106 1.00 97.50 114 SER A CA 1
ATOM 924 C C . SER A 1 114 ? 9.306 3.888 -12.699 1.00 97.50 114 SER A C 1
ATOM 926 O O . SER A 1 114 ? 9.012 4.032 -13.884 1.00 97.50 114 SER A O 1
ATOM 928 N N . SER A 1 115 ? 8.577 3.152 -11.864 1.00 98.00 115 SER A N 1
ATOM 929 C CA . SER A 1 115 ? 7.446 2.319 -12.274 1.00 98.00 115 SER A CA 1
ATOM 930 C C . SER A 1 115 ? 6.154 3.109 -12.485 1.00 98.00 115 SER A C 1
ATOM 932 O O . SER A 1 115 ? 5.308 2.722 -13.286 1.00 98.00 115 SER A O 1
ATOM 934 N N . CYS A 1 116 ? 5.969 4.207 -11.750 1.00 97.94 116 CYS A N 1
ATOM 935 C CA . CYS A 1 116 ? 4.746 5.009 -11.730 1.00 97.94 116 CYS A CA 1
ATOM 936 C C . CYS A 1 116 ? 5.061 6.525 -11.752 1.00 97.94 116 CYS A C 1
ATOM 938 O O . CYS A 1 116 ? 4.663 7.273 -10.843 1.00 97.94 116 CYS A O 1
ATOM 940 N N . PRO A 1 117 ? 5.792 7.022 -12.769 1.00 96.88 117 PRO A N 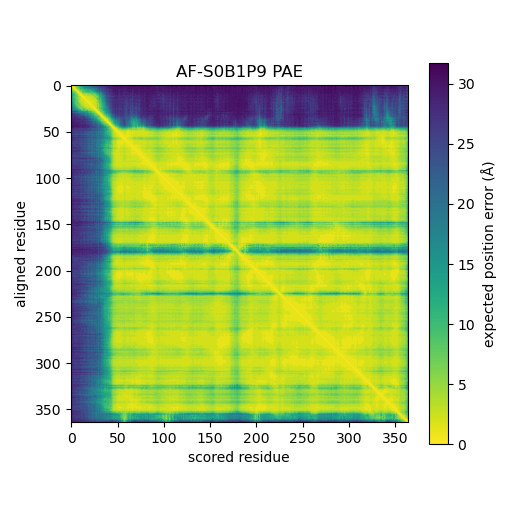1
ATOM 941 C CA . PRO A 1 117 ? 6.331 8.383 -12.774 1.00 96.88 117 PRO A CA 1
ATOM 942 C C . PRO A 1 117 ? 5.253 9.473 -12.768 1.00 96.88 117 PRO A C 1
ATOM 944 O O . PRO A 1 117 ? 5.462 10.532 -12.182 1.00 96.88 117 PRO A O 1
ATOM 947 N N . ARG A 1 118 ? 4.085 9.221 -13.369 1.00 97.69 118 ARG A N 1
ATOM 948 C CA . ARG A 1 118 ? 3.009 10.211 -13.544 1.00 97.69 118 ARG A CA 1
ATOM 949 C C . ARG A 1 118 ? 1.964 10.199 -12.432 1.00 97.69 118 ARG A C 1
ATOM 951 O O . ARG A 1 118 ? 1.054 11.021 -12.464 1.00 97.69 118 ARG A O 1
ATOM 958 N N . THR A 1 119 ? 2.075 9.278 -11.482 1.00 98.00 119 THR A N 1
ATOM 959 C CA . THR A 1 119 ? 1.147 9.151 -10.349 1.00 98.00 119 THR A CA 1
ATOM 960 C C . THR A 1 119 ? 1.334 10.301 -9.364 1.00 98.00 119 THR A C 1
ATOM 962 O O . THR A 1 119 ? 2.471 10.676 -9.060 1.00 98.00 119 THR A O 1
ATOM 965 N N . THR A 1 120 ? 0.233 10.807 -8.805 1.00 98.44 120 THR A N 1
ATOM 966 C CA . THR A 1 120 ? 0.260 11.712 -7.649 1.00 98.44 120 THR A CA 1
ATOM 967 C C . THR A 1 120 ? 0.687 10.938 -6.399 1.00 98.44 120 THR A C 1
ATOM 969 O O . THR A 1 120 ? 0.056 9.948 -6.036 1.00 98.44 120 THR A O 1
ATOM 972 N N . LYS A 1 121 ? 1.751 11.379 -5.718 1.00 98.56 121 LYS A N 1
ATOM 973 C CA . LYS A 1 121 ? 2.322 10.687 -4.550 1.00 98.56 121 LYS A CA 1
ATOM 974 C C . LYS A 1 121 ? 2.130 11.539 -3.307 1.00 98.56 121 LYS A C 1
ATOM 976 O O . LYS A 1 121 ? 2.615 12.669 -3.262 1.00 98.56 121 LYS A O 1
ATOM 981 N N . VAL A 1 122 ? 1.429 11.017 -2.307 1.00 98.69 122 VAL A N 1
ATOM 982 C CA . VAL A 1 122 ? 1.109 11.758 -1.082 1.00 98.69 122 VAL A CA 1
ATOM 983 C C . VAL A 1 122 ? 1.521 10.947 0.138 1.00 98.69 122 VAL A C 1
ATOM 985 O O . VAL A 1 122 ? 1.104 9.802 0.315 1.00 98.69 122 VAL A O 1
ATOM 988 N N . LEU A 1 123 ? 2.316 11.576 1.002 1.00 98.62 123 LEU A N 1
ATOM 989 C CA . LEU A 1 123 ? 2.673 11.053 2.312 1.00 98.62 123 LEU A CA 1
ATOM 990 C C . LEU A 1 123 ? 1.992 11.880 3.398 1.00 98.62 123 LEU A C 1
ATOM 992 O O . LEU A 1 123 ? 2.271 13.068 3.562 1.00 98.62 123 LEU A O 1
ATOM 996 N N . LEU A 1 124 ? 1.120 11.230 4.158 1.00 98.44 124 LEU A N 1
ATOM 997 C CA . LEU A 1 124 ? 0.438 11.821 5.297 1.00 98.44 124 LEU A CA 1
ATOM 998 C C . LEU A 1 124 ? 1.283 11.649 6.561 1.00 98.44 124 LEU A C 1
ATOM 1000 O O . LEU A 1 124 ? 1.533 10.531 7.017 1.00 98.44 124 LEU A O 1
ATOM 1004 N N . LEU A 1 125 ? 1.725 12.762 7.134 1.00 96.69 125 LEU A N 1
ATOM 1005 C CA . LEU A 1 125 ? 2.564 12.770 8.322 1.00 96.69 125 LEU A CA 1
ATOM 1006 C C . LEU A 1 125 ? 1.715 13.024 9.571 1.00 96.69 125 LEU A C 1
ATOM 1008 O O . LEU A 1 125 ? 1.139 14.101 9.728 1.00 96.69 125 LEU A O 1
ATOM 1012 N N . MET A 1 126 ? 1.667 12.029 10.460 1.00 95.19 126 MET A N 1
ATOM 1013 C CA . MET A 1 126 ? 0.904 12.052 11.718 1.00 95.19 126 MET A CA 1
ATOM 1014 C C . MET A 1 126 ? 1.727 12.544 12.921 1.00 95.19 126 MET A C 1
ATOM 1016 O O . MET A 1 126 ? 1.285 12.449 14.060 1.00 95.19 126 MET A O 1
ATOM 1020 N N . SER A 1 127 ? 2.936 13.043 12.676 1.00 93.31 127 SER A N 1
ATOM 1021 C CA . SER A 1 127 ? 3.845 13.613 13.673 1.00 93.31 127 SER A CA 1
ATOM 1022 C C . SER A 1 127 ? 4.527 14.862 13.112 1.00 93.31 127 SER A C 1
ATOM 1024 O O . SER A 1 127 ? 4.262 15.289 11.987 1.00 93.31 127 SER A O 1
ATOM 1026 N N . SER A 1 128 ? 5.438 15.456 13.878 1.00 93.06 128 SER A N 1
ATOM 1027 C CA . SER A 1 128 ? 6.459 16.323 13.286 1.00 93.06 128 SER A CA 1
ATOM 1028 C C . SER A 1 128 ? 7.402 15.505 12.385 1.00 93.06 128 SER A C 1
ATOM 1030 O O . SER A 1 128 ? 7.523 14.286 12.585 1.00 93.06 128 SER A O 1
ATOM 1032 N N . PRO A 1 129 ? 8.061 16.140 11.396 1.00 94.88 129 PRO A N 1
ATOM 1033 C CA . PRO A 1 129 ? 9.163 15.522 10.665 1.00 94.88 129 PRO A CA 1
ATOM 1034 C C . PRO A 1 129 ? 10.264 15.032 11.623 1.00 94.88 129 PRO A C 1
ATOM 1036 O O . PRO A 1 129 ? 10.437 15.621 12.692 1.00 94.88 129 PRO A O 1
ATOM 1039 N N . PRO A 1 130 ? 10.987 13.955 11.273 1.00 95.31 130 PRO A N 1
ATOM 1040 C CA . PRO A 1 130 ? 12.042 13.399 12.116 1.00 95.31 130 PRO A CA 1
ATOM 1041 C C . PRO A 1 130 ? 13.298 14.283 12.165 1.00 95.31 130 PRO A C 1
ATOM 1043 O O . PRO A 1 130 ? 14.052 14.200 13.130 1.00 95.31 130 PRO A O 1
ATOM 1046 N N . ASP A 1 131 ? 13.513 15.100 11.134 1.00 94.62 131 ASP A N 1
ATOM 1047 C CA . ASP A 1 131 ? 14.570 16.101 11.003 1.00 94.62 131 ASP A CA 1
ATOM 1048 C C . ASP A 1 131 ? 14.160 17.156 9.952 1.00 94.62 131 ASP A C 1
ATOM 1050 O O . ASP A 1 131 ? 13.114 17.034 9.299 1.00 94.62 131 ASP A O 1
ATOM 1054 N N . ASP A 1 132 ? 14.980 18.197 9.799 1.00 94.62 132 ASP A N 1
ATOM 1055 C CA . ASP A 1 132 ? 14.706 19.328 8.904 1.00 94.62 132 ASP A CA 1
ATOM 1056 C C . ASP A 1 132 ? 14.873 18.981 7.412 1.00 94.62 132 ASP A C 1
ATOM 1058 O O . ASP A 1 132 ? 14.361 19.701 6.551 1.00 94.62 132 ASP A O 1
ATOM 1062 N N . THR A 1 133 ? 15.561 17.880 7.076 1.00 95.50 133 THR A N 1
ATOM 1063 C CA . THR A 1 133 ? 15.794 17.470 5.679 1.00 95.50 133 THR A CA 1
ATOM 1064 C C . THR A 1 133 ? 14.721 16.523 5.160 1.00 95.50 133 THR A C 1
ATOM 1066 O O . THR A 1 133 ? 14.508 16.444 3.953 1.00 95.50 133 THR A O 1
ATOM 1069 N N . PHE A 1 134 ? 13.984 15.842 6.037 1.00 96.75 134 PHE A N 1
ATOM 1070 C CA . PHE A 1 134 ? 12.986 14.844 5.660 1.00 96.75 134 PHE A CA 1
ATOM 1071 C C . PHE A 1 134 ? 12.014 15.318 4.573 1.00 96.75 134 PHE A C 1
ATOM 1073 O O . PHE A 1 134 ? 11.766 14.604 3.602 1.00 96.75 134 PHE A O 1
ATOM 1080 N N . VAL A 1 135 ? 11.452 16.523 4.710 1.00 97.00 135 VAL A N 1
ATOM 1081 C CA . VAL A 1 135 ? 10.448 17.023 3.758 1.00 97.00 135 VAL A CA 1
ATOM 1082 C C . VAL A 1 135 ? 11.058 17.244 2.373 1.00 97.00 135 VAL A C 1
ATOM 1084 O O . VAL A 1 135 ? 10.467 16.806 1.385 1.00 97.00 135 VAL A O 1
ATOM 1087 N N . SER A 1 136 ? 12.234 17.875 2.289 1.00 97.31 136 SER A N 1
ATOM 1088 C CA . SER A 1 136 ? 12.907 18.123 1.008 1.00 97.31 136 SER A CA 1
ATOM 1089 C C . SER A 1 136 ? 13.396 16.824 0.363 1.00 97.31 136 SER A C 1
ATOM 1091 O O . SER A 1 136 ? 13.280 16.658 -0.851 1.00 97.31 136 SER A O 1
ATOM 1093 N N . GLU A 1 137 ? 13.841 15.855 1.166 1.00 97.25 137 GLU A N 1
ATOM 1094 C CA . GLU A 1 137 ? 14.174 14.510 0.696 1.00 97.25 137 GLU A CA 1
ATOM 1095 C C . GLU A 1 137 ? 12.951 13.820 0.077 1.00 97.25 137 GLU A C 1
ATOM 1097 O O . GLU A 1 137 ? 13.037 13.319 -1.042 1.00 97.25 137 GLU A O 1
ATOM 1102 N N . MET A 1 138 ? 11.785 13.838 0.731 1.00 97.75 138 MET A N 1
ATOM 1103 C CA . MET A 1 138 ? 10.557 13.251 0.169 1.00 97.75 138 MET A CA 1
ATOM 1104 C C . MET A 1 138 ? 10.105 13.968 -1.108 1.00 97.75 138 MET A C 1
ATOM 1106 O O . MET A 1 138 ? 9.710 13.321 -2.081 1.00 97.75 138 MET A O 1
ATOM 1110 N N . GLN A 1 139 ? 10.212 15.296 -1.146 1.00 97.31 139 GLN A N 1
ATOM 1111 C CA . GLN A 1 139 ? 9.901 16.092 -2.336 1.00 97.31 139 GLN A CA 1
ATOM 1112 C C . GLN A 1 139 ? 10.831 15.785 -3.515 1.00 97.31 139 GLN A C 1
ATOM 1114 O O . GLN A 1 139 ? 10.375 15.821 -4.656 1.00 97.31 139 GLN A O 1
ATOM 1119 N N . SER A 1 140 ? 12.095 15.419 -3.269 1.00 96.81 140 SER A N 1
ATOM 1120 C CA . SER A 1 140 ? 13.017 14.970 -4.326 1.00 96.81 140 SER A CA 1
ATOM 1121 C C . SER A 1 140 ? 12.546 13.682 -5.015 1.00 96.81 140 SER A C 1
ATOM 1123 O O . SER A 1 140 ? 12.815 13.470 -6.196 1.00 96.81 140 SER A O 1
ATOM 1125 N N . PHE A 1 141 ? 11.747 12.867 -4.316 1.00 96.62 141 PHE A N 1
ATOM 1126 C CA . PHE A 1 141 ? 11.042 11.724 -4.890 1.00 96.62 141 PHE A CA 1
ATOM 1127 C C . PHE A 1 141 ? 9.662 12.096 -5.467 1.00 96.62 141 PHE A C 1
ATOM 1129 O O . PHE A 1 141 ? 8.894 11.211 -5.831 1.00 96.62 141 PHE A O 1
ATOM 1136 N N . GLY A 1 142 ? 9.317 13.380 -5.573 1.00 96.31 142 GLY A N 1
ATOM 1137 C CA . GLY A 1 142 ? 8.034 13.839 -6.107 1.00 96.31 142 GLY A CA 1
ATOM 1138 C C . GLY A 1 142 ? 6.846 13.626 -5.163 1.00 96.31 142 GLY A C 1
ATOM 1139 O O . GLY A 1 142 ? 5.704 13.605 -5.626 1.00 96.31 142 GLY A O 1
ATOM 1140 N N . LEU A 1 143 ? 7.087 13.442 -3.858 1.00 97.38 143 LEU A N 1
ATOM 1141 C CA . LEU A 1 143 ? 6.019 13.306 -2.867 1.00 97.38 143 LEU A CA 1
ATOM 1142 C C . LEU A 1 143 ? 5.532 14.673 -2.394 1.00 97.38 143 LEU A C 1
ATOM 1144 O O . LEU A 1 143 ? 6.310 15.572 -2.073 1.00 97.38 143 LEU A O 1
ATOM 1148 N N . GLN A 1 144 ? 4.219 14.777 -2.234 1.00 97.94 144 GLN A N 1
ATOM 1149 C CA . GLN A 1 144 ? 3.590 15.807 -1.423 1.00 97.94 144 GLN A CA 1
ATOM 1150 C C . GLN A 1 144 ? 3.541 15.316 0.024 1.00 97.94 144 GLN A C 1
ATOM 1152 O O . GLN A 1 144 ? 2.854 14.339 0.331 1.00 97.94 144 GLN A O 1
ATOM 1157 N N . VAL A 1 145 ? 4.267 15.984 0.920 1.00 97.81 145 VAL A N 1
ATOM 1158 C CA . VAL A 1 145 ? 4.203 15.700 2.358 1.00 97.81 145 VAL A CA 1
ATOM 1159 C C . VAL A 1 145 ? 3.122 16.576 2.975 1.00 97.81 145 VAL A C 1
ATOM 1161 O O . VAL A 1 145 ? 3.230 17.800 2.975 1.00 97.81 145 VAL A O 1
ATOM 1164 N N . VAL A 1 146 ? 2.077 15.948 3.506 1.00 97.06 146 VAL A N 1
ATOM 1165 C CA . VAL A 1 146 ? 0.949 16.638 4.134 1.00 97.06 146 VAL A CA 1
ATOM 1166 C C . VAL A 1 146 ? 0.927 16.269 5.605 1.00 97.06 146 VAL A C 1
ATOM 1168 O O . VAL A 1 146 ? 0.660 15.124 5.966 1.00 97.06 146 VAL A O 1
ATOM 1171 N N . ARG A 1 147 ? 1.195 17.243 6.474 1.00 95.38 147 ARG A N 1
ATOM 1172 C CA . ARG A 1 147 ? 1.000 17.051 7.909 1.00 95.38 147 ARG A CA 1
ATOM 1173 C C . ARG A 1 147 ? -0.490 17.068 8.206 1.00 95.38 147 ARG A C 1
ATOM 1175 O O . ARG A 1 147 ? -1.189 18.017 7.860 1.00 95.38 147 ARG A O 1
ATOM 1182 N N . ILE A 1 148 ? -0.964 16.022 8.858 1.00 92.88 148 ILE A N 1
ATOM 1183 C CA . ILE A 1 148 ? -2.375 15.854 9.149 1.00 92.88 148 ILE A CA 1
ATOM 1184 C C . ILE A 1 148 ? -2.520 15.143 10.478 1.00 92.88 148 ILE A C 1
ATOM 1186 O O . ILE A 1 148 ? -1.942 14.088 10.724 1.00 92.88 148 ILE A O 1
ATOM 1190 N N . ASP A 1 149 ? -3.306 15.762 11.339 1.00 81.31 149 ASP A N 1
ATOM 1191 C CA . ASP A 1 149 ? -3.514 15.281 12.687 1.00 81.31 149 ASP A CA 1
ATOM 1192 C C . ASP A 1 149 ? -4.996 14.985 12.911 1.00 81.31 149 ASP A C 1
ATOM 1194 O O . ASP A 1 149 ? -5.880 15.720 12.439 1.00 81.31 149 ASP A O 1
ATOM 1198 N N . VAL A 1 150 ? -5.250 13.879 13.599 1.00 85.62 150 VAL A N 1
ATOM 1199 C CA . VAL A 1 150 ? -6.564 13.465 14.077 1.00 85.62 150 VAL A CA 1
ATOM 1200 C C . VAL A 1 150 ? -6.385 13.156 15.553 1.00 85.62 150 VAL A C 1
ATOM 1202 O O . VAL A 1 150 ? -5.707 12.197 15.920 1.00 85.62 150 VAL A O 1
ATOM 1205 N N . GLN A 1 151 ? -6.982 14.008 16.376 1.00 87.69 151 GLN A N 1
ATOM 1206 C CA . GLN A 1 151 ? -6.877 13.952 17.824 1.00 87.69 151 GLN A CA 1
ATOM 1207 C C . GLN A 1 151 ? -7.830 12.895 18.385 1.00 87.69 151 GLN A C 1
ATOM 1209 O O . GLN A 1 151 ? -8.965 12.765 17.925 1.00 87.69 151 GLN A O 1
ATOM 1214 N N . PHE A 1 152 ? -7.353 12.153 19.381 1.00 90.44 152 PHE A N 1
ATOM 1215 C CA . PHE A 1 152 ? -8.128 11.176 20.136 1.00 90.44 152 PHE A CA 1
ATOM 1216 C C . PHE A 1 152 ? -7.836 11.371 21.621 1.00 90.44 152 PHE A C 1
ATOM 1218 O O . PHE A 1 152 ? -6.682 11.552 22.001 1.00 90.44 152 PHE A O 1
ATOM 1225 N N . ASP A 1 153 ? -8.861 11.251 22.463 1.00 91.56 153 ASP A N 1
ATOM 1226 C CA . ASP A 1 153 ? -8.733 11.413 23.922 1.00 91.56 153 ASP A CA 1
ATOM 1227 C C . ASP A 1 153 ? -8.038 10.221 24.609 1.00 91.56 153 ASP A C 1
ATOM 1229 O O . ASP A 1 153 ? -7.910 10.166 25.831 1.00 91.56 153 ASP A O 1
ATOM 1233 N N . VAL A 1 154 ? -7.601 9.232 23.827 1.00 92.12 154 VAL A N 1
ATOM 1234 C CA . VAL A 1 154 ? -6.960 8.002 24.291 1.00 92.12 154 VAL A CA 1
ATOM 1235 C C . VAL A 1 154 ? -5.705 7.715 23.467 1.00 92.12 154 VAL A C 1
ATOM 1237 O O . VAL A 1 154 ? -5.652 8.086 22.295 1.00 92.12 154 VAL A O 1
ATOM 1240 N N . PRO A 1 155 ? -4.696 7.020 24.027 1.00 90.31 155 PRO A N 1
ATOM 1241 C CA . PRO A 1 155 ? -3.533 6.590 23.258 1.00 90.31 155 PRO A CA 1
ATOM 1242 C C . PRO A 1 155 ? -3.924 5.691 22.077 1.00 90.31 155 PRO A C 1
ATOM 1244 O O . PRO A 1 155 ? -4.729 4.770 22.227 1.00 90.31 155 PRO A O 1
ATOM 1247 N N . THR A 1 156 ? -3.302 5.915 20.920 1.00 93.12 156 THR A N 1
ATOM 1248 C CA . THR A 1 156 ? -3.574 5.183 19.672 1.00 93.12 156 THR A CA 1
ATOM 1249 C C . THR A 1 156 ? -2.283 4.761 18.986 1.00 93.12 156 THR A C 1
ATOM 1251 O O . THR A 1 156 ? -1.298 5.491 19.056 1.00 93.12 156 THR A O 1
ATOM 1254 N N . ASP A 1 157 ? -2.305 3.650 18.253 1.00 92.81 157 ASP A N 1
ATOM 1255 C CA . ASP A 1 157 ? -1.229 3.263 17.343 1.00 92.81 157 ASP A CA 1
ATOM 1256 C C . ASP A 1 157 ? -1.452 3.848 15.935 1.00 92.81 157 ASP A C 1
ATOM 1258 O O . ASP A 1 157 ? -2.576 3.874 15.411 1.00 92.81 157 ASP A O 1
ATOM 1262 N N . ALA A 1 158 ? -0.363 4.296 15.305 1.00 92.81 158 ALA A N 1
ATOM 1263 C CA . ALA A 1 158 ? -0.341 4.836 13.949 1.00 92.81 158 ALA A CA 1
ATOM 1264 C C . ALA A 1 158 ? -0.975 3.899 12.907 1.00 92.81 158 ALA A C 1
ATOM 1266 O O . ALA A 1 158 ? -1.632 4.385 11.981 1.00 92.81 158 ALA A O 1
ATOM 1267 N N . VAL A 1 159 ? -0.827 2.575 13.057 1.00 93.06 159 VAL A N 1
ATOM 1268 C CA . VAL A 1 159 ? -1.358 1.598 12.087 1.00 93.06 159 VAL A CA 1
ATOM 1269 C C . VAL A 1 159 ? -2.885 1.591 12.034 1.00 93.06 159 VAL A C 1
ATOM 1271 O O . VAL A 1 159 ? -3.461 1.374 10.972 1.00 93.06 159 VAL A O 1
ATOM 1274 N N . SER A 1 160 ? -3.556 1.907 13.144 1.00 95.69 160 SER A N 1
ATOM 1275 C CA . SER A 1 160 ? -5.013 2.096 13.165 1.00 95.69 160 SER A CA 1
ATOM 1276 C C . SER A 1 160 ? -5.395 3.532 12.808 1.00 95.69 160 SER A C 1
ATOM 1278 O O . SER A 1 160 ? -6.316 3.763 12.021 1.00 95.69 160 SER A O 1
ATOM 1280 N N . ARG A 1 161 ? -4.656 4.520 13.329 1.00 95.00 161 ARG A N 1
ATOM 1281 C CA . ARG A 1 161 ? -4.962 5.941 13.120 1.00 95.00 161 ARG A CA 1
ATOM 1282 C C . ARG A 1 161 ? -4.872 6.375 11.654 1.00 95.00 161 ARG A C 1
ATOM 1284 O O . ARG A 1 161 ? -5.639 7.245 11.236 1.00 95.00 161 ARG A O 1
ATOM 1291 N N . ARG A 1 162 ? -4.009 5.741 10.850 1.00 96.00 162 ARG A N 1
ATOM 1292 C CA . ARG A 1 162 ? -3.861 6.047 9.415 1.00 96.00 162 ARG A CA 1
ATOM 1293 C C . ARG A 1 162 ? -5.181 6.026 8.646 1.00 96.00 162 ARG A C 1
ATOM 1295 O O . ARG A 1 162 ? -5.351 6.846 7.758 1.00 96.00 162 ARG A O 1
ATOM 1302 N N . PHE A 1 163 ? -6.143 5.172 9.008 1.00 97.75 163 PHE A N 1
ATOM 1303 C CA . PHE A 1 163 ? -7.441 5.113 8.324 1.00 97.75 163 PHE A CA 1
ATOM 1304 C C . PHE A 1 163 ? -8.268 6.388 8.526 1.00 97.75 163 PHE A C 1
ATOM 1306 O O . PHE A 1 163 ? -8.901 6.870 7.587 1.00 97.75 163 PHE A O 1
ATOM 1313 N N . PHE A 1 164 ? -8.222 6.984 9.719 1.00 97.56 164 PHE A N 1
ATOM 1314 C CA . PHE A 1 164 ? -8.877 8.266 9.995 1.00 97.56 164 PHE A CA 1
ATOM 1315 C C . PHE A 1 164 ? -8.191 9.417 9.263 1.00 97.56 164 PHE A C 1
ATOM 1317 O O . PHE A 1 164 ? -8.846 10.319 8.747 1.00 97.56 164 PHE A O 1
ATOM 1324 N N . VAL A 1 165 ? -6.868 9.355 9.176 1.00 97.06 165 VAL A N 1
ATOM 1325 C CA . VAL A 1 165 ? -6.052 10.326 8.452 1.00 97.06 165 VAL A CA 1
ATOM 1326 C C . VAL A 1 165 ? -6.280 10.233 6.934 1.00 97.06 165 VAL A C 1
ATOM 1328 O O . VAL A 1 165 ? -6.510 11.262 6.297 1.00 97.06 165 VAL A O 1
ATOM 1331 N N . TYR A 1 166 ? -6.351 9.024 6.365 1.00 98.06 166 TYR A N 1
ATOM 1332 C CA . TYR A 1 166 ? -6.766 8.800 4.976 1.00 98.06 166 TYR A CA 1
ATOM 1333 C C . TYR A 1 166 ? -8.167 9.352 4.718 1.00 98.06 166 TYR A C 1
ATOM 1335 O O . TYR A 1 166 ? -8.367 10.076 3.742 1.00 98.06 166 TYR A O 1
ATOM 1343 N N . LYS A 1 167 ? -9.128 9.061 5.608 1.00 97.88 167 LYS A N 1
ATOM 1344 C CA . LYS A 1 167 ? -10.500 9.574 5.504 1.00 97.88 167 LYS A CA 1
ATOM 1345 C C . LYS A 1 167 ? -10.519 11.093 5.454 1.00 97.88 167 LYS A C 1
ATOM 1347 O O . LYS A 1 167 ? -11.129 11.649 4.545 1.00 97.88 167 LYS A O 1
ATOM 1352 N N . LYS A 1 168 ? -9.839 11.742 6.404 1.00 97.00 168 LYS A N 1
ATOM 1353 C CA . LYS A 1 168 ? -9.778 13.201 6.506 1.00 97.00 168 LYS A CA 1
ATOM 1354 C C . LYS A 1 168 ? -9.225 13.798 5.213 1.00 97.00 168 LYS A C 1
ATOM 1356 O O . LYS A 1 168 ? -9.946 14.556 4.573 1.00 97.00 168 LYS A O 1
ATOM 1361 N N . TYR A 1 169 ? -8.048 13.355 4.766 1.00 97.44 169 TYR A N 1
ATOM 1362 C CA . TYR A 1 169 ? -7.427 13.834 3.525 1.00 97.44 169 TYR A CA 1
ATOM 1363 C C . TYR A 1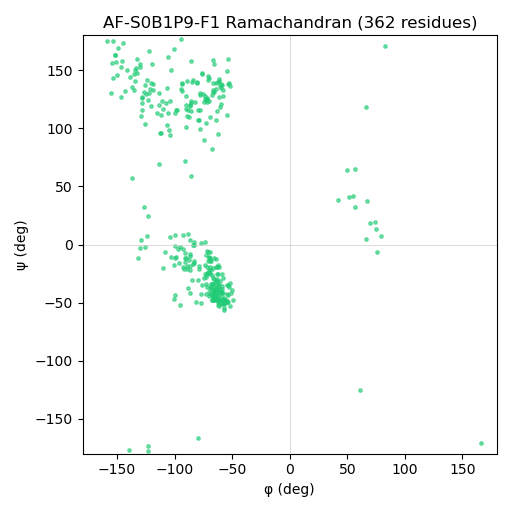 169 ? -8.338 13.682 2.296 1.00 97.44 169 TYR A C 1
ATOM 1365 O O . TYR A 1 169 ? -8.507 14.621 1.520 1.00 97.44 169 TYR A O 1
ATOM 1373 N N . LEU A 1 170 ? -8.951 12.507 2.120 1.00 97.19 170 LEU A N 1
ATOM 1374 C CA . LEU A 1 170 ? -9.779 12.201 0.951 1.00 97.19 170 LEU A CA 1
ATOM 1375 C C . LEU A 1 170 ? -11.149 12.896 0.960 1.00 97.19 170 LEU A C 1
ATOM 1377 O O . LEU A 1 170 ? -11.715 13.116 -0.110 1.00 97.19 170 LEU A O 1
ATOM 1381 N N . SER A 1 171 ? -11.675 13.237 2.139 1.00 95.38 171 SER A N 1
ATOM 1382 C CA . SER A 1 171 ? -12.967 13.922 2.301 1.00 95.38 171 SER A CA 1
ATOM 1383 C C . SER A 1 171 ? -12.906 15.442 2.133 1.00 95.38 171 SER A C 1
ATOM 1385 O O . SER A 1 171 ? -13.944 16.076 1.968 1.00 95.38 171 SER A O 1
ATOM 1387 N N . GLU A 1 172 ? -11.714 16.042 2.186 1.00 91.12 172 GLU A N 1
ATOM 1388 C CA . GLU A 1 172 ? -11.558 17.494 2.067 1.00 91.12 172 GLU A CA 1
ATOM 1389 C C . GLU A 1 172 ? -12.099 18.018 0.735 1.00 91.12 172 GLU A C 1
ATOM 1391 O O . GLU A 1 172 ? -11.854 17.434 -0.319 1.00 91.12 172 GLU A O 1
ATOM 1396 N N . LEU A 1 173 ? -12.802 19.151 0.775 1.00 87.00 173 LEU A N 1
ATOM 1397 C CA . LEU A 1 173 ? -13.251 19.824 -0.438 1.00 87.00 173 LEU A CA 1
ATOM 1398 C C . LEU A 1 173 ? -12.083 20.540 -1.117 1.00 87.00 173 LEU A C 1
ATOM 1400 O O . LEU A 1 173 ? -11.377 21.335 -0.497 1.00 87.00 173 LEU A O 1
ATOM 1404 N N . VAL A 1 174 ? -11.931 20.295 -2.412 1.00 81.25 174 VAL A N 1
ATOM 1405 C CA . VAL A 1 174 ? -10.934 20.911 -3.288 1.00 81.25 174 VAL A CA 1
ATOM 1406 C C . VAL A 1 174 ? -11.612 21.440 -4.543 1.00 81.25 174 VAL A C 1
ATOM 1408 O O . VAL A 1 174 ? -12.658 20.939 -4.951 1.00 81.25 174 VAL A O 1
ATOM 1411 N N . GLU A 1 175 ? -11.033 22.468 -5.149 1.00 82.00 175 GLU A N 1
ATOM 1412 C CA . GLU A 1 175 ? -11.490 22.958 -6.447 1.00 82.00 175 GLU A CA 1
ATOM 1413 C C . GLU A 1 175 ? -11.101 21.954 -7.543 1.00 82.00 175 GLU A C 1
ATOM 1415 O O . GLU A 1 175 ? -9.933 21.567 -7.642 1.00 82.00 175 GLU A O 1
ATOM 1420 N N . ASP A 1 176 ? -12.073 21.507 -8.347 1.00 76.00 176 ASP A N 1
ATOM 1421 C CA . ASP A 1 176 ? -11.805 20.725 -9.559 1.00 76.00 176 ASP A CA 1
ATOM 1422 C C . ASP A 1 176 ? -12.036 21.600 -10.792 1.00 76.00 176 ASP A C 1
ATOM 1424 O O . ASP A 1 176 ? -13.163 21.839 -11.234 1.00 76.00 176 ASP A O 1
ATOM 1428 N N . THR A 1 177 ? -10.936 22.061 -11.382 1.00 74.62 177 THR A N 1
ATOM 1429 C CA . THR A 1 177 ? -10.938 22.917 -12.575 1.00 74.62 177 THR A CA 1
ATOM 1430 C C . THR A 1 177 ? -11.513 22.229 -13.816 1.00 74.62 177 THR A C 1
ATOM 1432 O O . THR A 1 177 ? -11.829 22.902 -14.793 1.00 74.62 177 THR A O 1
ATOM 1435 N N . ARG A 1 178 ? -11.710 20.902 -13.793 1.00 73.81 178 ARG A N 1
ATOM 1436 C CA . ARG A 1 178 ? -12.340 20.144 -14.889 1.00 73.81 178 ARG A CA 1
ATOM 1437 C C . ARG A 1 178 ? -13.860 20.111 -14.789 1.00 73.81 178 ARG A C 1
ATOM 1439 O O . ARG A 1 178 ? -14.525 19.815 -15.776 1.00 73.81 178 ARG A O 1
ATOM 1446 N N . VAL A 1 179 ? -14.414 20.403 -13.614 1.00 68.44 179 VAL A N 1
ATOM 1447 C CA . VAL A 1 179 ? -15.858 20.468 -13.371 1.00 68.44 179 VAL A CA 1
ATOM 1448 C C . VAL A 1 179 ? -16.213 21.915 -13.053 1.00 68.44 179 VAL A C 1
ATOM 1450 O O . VAL A 1 179 ? -16.513 22.240 -11.914 1.00 68.44 179 VAL A O 1
ATOM 1453 N N . ALA A 1 180 ? -16.131 22.795 -14.054 1.00 75.69 180 ALA A N 1
ATOM 1454 C CA . ALA A 1 180 ? -16.598 24.188 -14.001 1.00 75.69 180 ALA A CA 1
ATOM 1455 C C . ALA A 1 180 ? -16.293 24.960 -12.688 1.00 75.69 180 ALA A C 1
ATOM 1457 O O . ALA A 1 180 ? -17.135 25.720 -12.219 1.00 75.69 180 ALA A O 1
ATOM 1458 N N . GLY A 1 181 ? -15.120 24.758 -12.069 1.00 70.56 181 GLY A N 1
ATOM 1459 C CA . GLY A 1 181 ? -14.741 25.447 -10.823 1.00 70.56 181 GLY A CA 1
ATOM 1460 C C . GLY A 1 181 ? -15.538 25.026 -9.577 1.00 70.56 181 GLY A C 1
ATOM 1461 O O . GLY A 1 181 ? -15.559 25.744 -8.579 1.00 70.56 181 GLY A O 1
ATOM 1462 N N . ASN A 1 182 ? -16.208 23.871 -9.606 1.00 82.56 182 ASN A N 1
ATOM 1463 C CA . ASN A 1 182 ? -16.947 23.355 -8.459 1.00 82.56 182 ASN A CA 1
ATOM 1464 C C . ASN A 1 182 ? -16.007 22.753 -7.408 1.00 82.56 182 ASN A C 1
ATOM 1466 O O . ASN A 1 182 ? -14.981 22.139 -7.714 1.00 82.56 182 ASN A O 1
ATOM 1470 N N . ARG A 1 183 ? -16.408 22.877 -6.139 1.00 86.19 183 ARG A N 1
ATOM 1471 C CA . ARG A 1 183 ? -15.776 22.156 -5.032 1.00 86.19 183 ARG A CA 1
ATOM 1472 C C . ARG A 1 183 ? -16.257 20.713 -5.007 1.00 86.19 183 ARG A C 1
ATOM 1474 O O . ARG A 1 183 ? -17.459 20.456 -4.978 1.00 86.19 183 ARG A O 1
ATOM 1481 N N . VAL A 1 184 ? -15.319 19.780 -4.958 1.00 88.81 184 VAL A N 1
ATOM 1482 C CA . VAL A 1 184 ? -15.587 18.345 -4.846 1.00 88.81 184 VAL A CA 1
ATOM 1483 C C . VAL A 1 184 ? -14.752 17.745 -3.726 1.00 88.81 184 VAL A C 1
ATOM 1485 O O . VAL A 1 184 ? -13.703 18.273 -3.369 1.00 88.81 184 VAL A O 1
ATOM 1488 N N . GLU A 1 185 ? -15.210 16.633 -3.161 1.00 91.62 185 GLU A N 1
ATOM 1489 C CA . GLU A 1 185 ? -14.396 15.839 -2.238 1.00 91.62 185 GLU A CA 1
ATOM 1490 C C . GLU A 1 185 ? -13.129 15.364 -2.959 1.00 91.62 185 GLU A C 1
ATOM 1492 O O . GLU A 1 185 ? -13.203 14.867 -4.086 1.00 91.62 185 GLU A O 1
ATOM 1497 N N . ARG A 1 186 ? -11.971 15.490 -2.308 1.00 93.94 186 ARG A N 1
ATOM 1498 C CA . ARG A 1 186 ? -10.653 15.260 -2.907 1.00 93.94 186 ARG A CA 1
ATOM 1499 C C . ARG A 1 186 ? -10.525 13.905 -3.592 1.00 93.94 186 ARG A C 1
ATOM 1501 O O . ARG A 1 186 ? -9.902 13.831 -4.649 1.00 93.94 186 ARG A O 1
ATOM 1508 N N . TYR A 1 187 ? -11.131 12.842 -3.056 1.00 93.69 187 TYR A N 1
ATOM 1509 C CA . TYR A 1 187 ? -11.073 11.524 -3.701 1.00 93.69 187 TYR A CA 1
ATOM 1510 C C . TYR A 1 187 ? -11.621 11.525 -5.137 1.00 93.69 187 TYR A C 1
ATOM 1512 O O . TYR A 1 187 ? -11.145 10.741 -5.954 1.00 93.69 187 TYR A O 1
ATOM 1520 N N . LYS A 1 188 ? -12.566 12.416 -5.474 1.00 93.06 188 LYS A N 1
ATOM 1521 C CA . LYS A 1 188 ? -13.158 12.520 -6.821 1.00 93.06 188 LYS A CA 1
ATOM 1522 C C . LYS A 1 188 ? -12.175 13.049 -7.864 1.00 93.06 188 LYS A C 1
ATOM 1524 O O . LYS A 1 188 ? -12.352 12.799 -9.058 1.00 93.06 188 LYS A O 1
ATOM 1529 N N . ASN A 1 189 ? -11.094 13.702 -7.433 1.00 93.44 189 ASN A N 1
ATOM 1530 C CA . ASN A 1 189 ? -10.041 14.123 -8.351 1.00 93.44 189 ASN A CA 1
ATOM 1531 C C . ASN A 1 189 ? -9.250 12.931 -8.901 1.00 93.44 189 ASN A C 1
ATOM 1533 O O . ASN A 1 189 ? -8.683 13.035 -9.996 1.00 93.44 189 ASN A O 1
ATOM 1537 N N . TYR A 1 190 ? -9.283 11.802 -8.189 1.00 96.44 190 TYR A N 1
ATOM 1538 C CA . TYR A 1 190 ? -8.547 10.591 -8.512 1.00 96.44 190 TYR A CA 1
ATOM 1539 C C . TYR A 1 190 ? -9.438 9.514 -9.140 1.00 96.44 190 TYR A C 1
ATOM 1541 O O . TYR A 1 190 ? -10.628 9.421 -8.847 1.00 96.44 190 TYR A O 1
ATOM 1549 N N . ASN A 1 191 ? -8.849 8.680 -9.993 1.00 96.69 191 ASN A N 1
ATOM 1550 C CA . ASN A 1 191 ? -9.481 7.515 -10.607 1.00 96.69 191 ASN A CA 1
ATOM 1551 C C . ASN A 1 191 ? -9.171 6.255 -9.802 1.00 96.69 191 ASN A C 1
ATOM 1553 O O . ASN A 1 191 ? -10.083 5.528 -9.413 1.00 96.69 191 ASN A O 1
ATOM 1557 N N . LYS A 1 192 ? -7.883 6.020 -9.534 1.00 98.44 192 LYS A N 1
ATOM 1558 C CA . LYS A 1 192 ? -7.370 4.842 -8.835 1.00 98.44 192 LYS A CA 1
ATOM 1559 C C . LYS A 1 192 ? -6.548 5.276 -7.628 1.00 98.44 192 LYS A C 1
ATOM 1561 O O . LYS A 1 192 ? -5.826 6.267 -7.691 1.00 98.44 192 LYS A O 1
ATOM 1566 N N . ILE A 1 193 ? -6.670 4.539 -6.531 1.00 98.75 193 ILE A N 1
ATOM 1567 C CA . ILE A 1 193 ? -5.918 4.772 -5.299 1.00 98.75 193 ILE A CA 1
ATOM 1568 C C . ILE A 1 193 ? -5.217 3.472 -4.908 1.00 98.75 193 ILE A C 1
ATOM 1570 O O . ILE A 1 193 ? -5.858 2.423 -4.855 1.00 98.75 193 ILE A O 1
ATOM 1574 N N . LEU A 1 194 ? -3.923 3.562 -4.605 1.00 98.69 194 LEU A N 1
ATOM 1575 C CA . LEU A 1 194 ? -3.161 2.553 -3.876 1.00 98.69 194 LEU A CA 1
ATOM 1576 C C . LEU A 1 194 ? -2.913 3.075 -2.456 1.00 98.69 194 LEU A C 1
ATOM 1578 O O . LEU A 1 194 ? -2.197 4.059 -2.269 1.00 98.69 194 LEU A O 1
ATOM 1582 N N . LEU A 1 195 ? -3.518 2.412 -1.471 1.00 98.38 195 LEU A N 1
ATOM 1583 C CA . LEU A 1 195 ? -3.189 2.567 -0.058 1.00 98.38 195 LEU A CA 1
ATOM 1584 C C . LEU A 1 195 ? -2.102 1.558 0.284 1.00 98.38 195 LEU A C 1
ATOM 1586 O O . LEU A 1 195 ?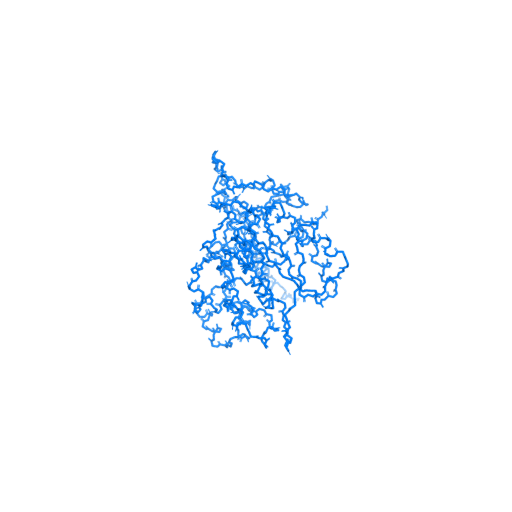 -2.283 0.368 0.016 1.00 98.38 195 LEU A O 1
ATOM 1590 N N . CYS A 1 196 ? -0.998 1.993 0.883 1.00 97.38 196 CYS A N 1
ATOM 1591 C CA . CYS A 1 196 ? 0.048 1.053 1.263 1.00 97.38 196 CYS A CA 1
ATOM 1592 C C . CYS A 1 196 ? 0.874 1.502 2.473 1.00 97.38 196 CYS A C 1
ATOM 1594 O O . CYS A 1 196 ? 0.871 2.674 2.855 1.00 97.38 196 CYS A O 1
ATOM 1596 N N . ASP A 1 197 ? 1.596 0.555 3.073 1.00 95.38 197 ASP A N 1
ATOM 1597 C CA . ASP A 1 197 ? 2.655 0.849 4.035 1.00 95.38 197 ASP A CA 1
ATOM 1598 C C . ASP A 1 197 ? 3.770 1.672 3.372 1.00 95.38 197 ASP A C 1
ATOM 1600 O O . ASP A 1 197 ? 4.160 1.427 2.229 1.00 95.38 197 ASP A O 1
ATOM 1604 N N . PHE A 1 198 ? 4.337 2.618 4.122 1.00 95.06 198 PHE A N 1
ATOM 1605 C CA . PHE A 1 198 ? 5.334 3.554 3.596 1.00 95.06 198 PHE A CA 1
ATOM 1606 C C . PHE A 1 198 ? 6.669 2.902 3.213 1.00 95.06 198 PHE A C 1
ATOM 1608 O O . PHE A 1 198 ? 7.361 3.357 2.307 1.00 95.06 198 PHE A O 1
ATOM 1615 N N . ARG A 1 199 ? 7.077 1.871 3.959 1.00 90.12 199 ARG A N 1
ATOM 1616 C CA . ARG A 1 199 ? 8.466 1.394 3.959 1.00 90.12 199 ARG A CA 1
ATOM 1617 C C . ARG A 1 199 ? 8.703 0.173 3.080 1.00 90.12 199 ARG A C 1
ATOM 1619 O O . ARG A 1 199 ? 9.750 0.092 2.445 1.00 90.12 199 ARG A O 1
ATOM 1626 N N . ASP A 1 200 ? 7.804 -0.806 3.124 1.00 91.25 200 ASP A N 1
ATOM 1627 C CA . ASP A 1 200 ? 8.081 -2.177 2.670 1.00 91.25 200 ASP A CA 1
ATOM 1628 C C . ASP A 1 200 ? 7.074 -2.711 1.641 1.00 91.25 200 ASP A C 1
ATOM 1630 O O . ASP A 1 200 ? 6.830 -3.918 1.552 1.00 91.25 200 ASP A O 1
ATOM 1634 N N . VAL A 1 201 ? 6.547 -1.796 0.822 1.00 95.94 201 VAL A N 1
ATOM 1635 C CA . VAL A 1 201 ? 5.776 -2.087 -0.390 1.00 95.94 201 VAL A CA 1
ATOM 1636 C C . VAL A 1 201 ? 6.582 -1.651 -1.609 1.00 95.94 201 VAL A C 1
ATOM 1638 O O . VAL A 1 201 ? 6.787 -0.466 -1.834 1.00 95.94 201 VAL A O 1
ATOM 1641 N N . TYR A 1 202 ? 7.045 -2.617 -2.394 1.00 96.19 202 TYR A N 1
ATOM 1642 C CA . TYR A 1 202 ? 7.974 -2.421 -3.506 1.00 96.19 202 TYR A CA 1
ATOM 1643 C C . TYR A 1 202 ? 7.222 -2.500 -4.836 1.00 96.19 202 TYR A C 1
ATOM 1645 O O . TYR A 1 202 ? 6.562 -3.504 -5.097 1.00 96.19 202 TYR A O 1
ATOM 1653 N N . ILE A 1 203 ? 7.306 -1.457 -5.668 1.00 97.88 203 ILE A N 1
ATOM 1654 C CA . ILE A 1 203 ? 6.550 -1.331 -6.929 1.00 97.88 203 ILE A CA 1
ATOM 1655 C C . ILE A 1 203 ? 7.527 -1.391 -8.104 1.00 97.88 203 ILE A C 1
ATOM 1657 O O . ILE A 1 203 ? 8.141 -0.393 -8.473 1.00 97.88 203 ILE A O 1
ATOM 1661 N N . PHE A 1 204 ? 7.690 -2.577 -8.675 1.00 97.44 204 PHE A N 1
ATOM 1662 C CA . PHE A 1 204 ? 8.679 -2.883 -9.710 1.00 97.44 204 PHE A CA 1
ATOM 1663 C C . PHE A 1 204 ? 8.179 -2.661 -11.139 1.00 97.44 204 PHE A C 1
ATOM 1665 O O . PHE A 1 204 ? 8.999 -2.735 -12.049 1.00 97.44 204 PHE A O 1
ATOM 1672 N N . ALA A 1 205 ? 6.875 -2.451 -11.342 1.00 98.25 205 ALA A N 1
ATOM 1673 C CA . ALA A 1 205 ? 6.264 -2.011 -12.597 1.00 98.25 205 ALA A CA 1
ATOM 1674 C C . ALA A 1 205 ? 4.951 -1.260 -12.340 1.00 98.25 205 ALA A C 1
ATOM 1676 O O . ALA A 1 205 ? 4.513 -1.140 -11.195 1.00 98.25 205 ALA A O 1
ATOM 1677 N N . ASP A 1 206 ? 4.345 -0.718 -13.399 1.00 98.38 206 ASP A N 1
ATOM 1678 C CA . ASP A 1 206 ? 3.130 0.091 -13.308 1.00 98.38 206 ASP A CA 1
ATOM 1679 C C . ASP A 1 206 ? 1.945 -0.708 -12.742 1.00 98.38 206 ASP A C 1
ATOM 1681 O O . ASP A 1 206 ? 1.217 -1.397 -13.457 1.00 98.38 206 ASP A O 1
ATOM 1685 N N . VAL A 1 207 ? 1.733 -0.590 -11.431 1.00 98.31 207 VAL A N 1
ATOM 1686 C CA . VAL A 1 207 ? 0.632 -1.258 -10.736 1.00 98.31 207 VAL A CA 1
ATOM 1687 C C . VAL A 1 207 ? -0.730 -0.708 -11.160 1.00 98.31 207 VAL A C 1
ATOM 1689 O O . VAL A 1 207 ? -1.707 -1.455 -11.177 1.00 98.31 207 VAL A O 1
ATOM 1692 N N . TYR A 1 208 ? -0.822 0.560 -11.567 1.00 98.38 208 TYR A N 1
ATOM 1693 C CA . TYR A 1 208 ? -2.085 1.182 -11.975 1.00 98.38 208 TYR A CA 1
ATOM 1694 C C . TYR A 1 208 ? -2.587 0.657 -13.315 1.00 98.38 208 TYR A C 1
ATOM 1696 O O . TYR A 1 208 ? -3.798 0.646 -13.540 1.00 98.38 208 TYR A O 1
ATOM 1704 N N . ALA A 1 209 ? -1.692 0.166 -14.169 1.00 98.12 209 ALA A N 1
ATOM 1705 C CA . ALA A 1 209 ? -2.059 -0.551 -15.384 1.00 98.12 209 ALA A CA 1
ATOM 1706 C C . ALA A 1 209 ? -2.625 -1.959 -15.105 1.00 98.12 209 ALA A C 1
ATOM 1708 O O . ALA A 1 209 ? -3.092 -2.626 -16.024 1.00 98.12 209 ALA A O 1
ATOM 1709 N N . THR A 1 210 ? -2.635 -2.433 -13.852 1.00 98.00 210 THR A N 1
ATOM 1710 C CA . THR A 1 210 ? -3.109 -3.789 -13.518 1.00 98.00 210 THR A CA 1
ATOM 1711 C C . THR A 1 210 ? -4.537 -3.856 -12.991 1.00 98.00 210 THR A C 1
ATOM 1713 O O . THR A 1 210 ? -5.075 -4.955 -12.907 1.00 98.00 210 THR A O 1
ATOM 1716 N N . PHE A 1 211 ? -5.176 -2.729 -12.663 1.00 97.62 211 PHE A N 1
ATOM 1717 C CA . PHE A 1 211 ? -6.545 -2.697 -12.135 1.00 97.62 211 PHE A CA 1
ATOM 1718 C C . PHE A 1 211 ? -7.324 -1.463 -12.608 1.00 97.62 211 PHE A C 1
ATOM 1720 O O . PHE A 1 211 ? -6.751 -0.444 -13.001 1.00 97.62 211 PHE A O 1
ATOM 1727 N N . SER A 1 212 ? -8.651 -1.558 -12.569 1.00 96.44 212 SER A N 1
ATOM 1728 C CA . SER A 1 212 ? -9.579 -0.532 -13.044 1.00 96.44 212 SER A CA 1
ATOM 1729 C C . SER A 1 212 ? -10.159 0.322 -11.911 1.00 96.44 212 SER A C 1
ATOM 1731 O O . SER A 1 212 ? -10.093 -0.009 -10.725 1.00 96.44 212 SER A O 1
ATOM 1733 N N . ALA A 1 213 ? -10.821 1.420 -12.284 1.00 96.25 213 ALA A N 1
ATOM 1734 C CA . ALA A 1 213 ? -11.575 2.257 -11.349 1.00 96.25 213 ALA A CA 1
ATOM 1735 C C . ALA A 1 213 ? -12.868 1.591 -10.823 1.00 96.25 213 ALA A C 1
ATOM 1737 O O . ALA A 1 213 ? -13.534 2.138 -9.943 1.00 96.25 213 ALA A O 1
ATOM 1738 N N . HIS A 1 214 ? -13.240 0.420 -11.346 1.00 96.25 214 HIS A N 1
ATOM 1739 C CA . HIS A 1 214 ? -14.436 -0.319 -10.934 1.00 96.25 214 HIS A CA 1
ATOM 1740 C C . HIS A 1 214 ? -14.125 -1.454 -9.956 1.00 96.25 214 HIS A C 1
ATOM 1742 O O . HIS A 1 214 ? -15.042 -2.117 -9.472 1.00 96.25 214 HIS A O 1
ATOM 1748 N N . GLU A 1 215 ? -12.856 -1.660 -9.620 1.00 96.00 215 GLU A N 1
ATOM 1749 C CA . GLU A 1 215 ? -12.400 -2.725 -8.735 1.00 96.00 215 GLU A CA 1
ATOM 1750 C C . GLU A 1 215 ? -12.011 -2.190 -7.359 1.00 96.00 215 GLU A C 1
ATOM 1752 O O . GLU A 1 215 ? -11.753 -1.000 -7.162 1.00 96.00 215 GLU A O 1
ATOM 1757 N N . VAL A 1 216 ? -11.958 -3.101 -6.397 1.00 97.69 216 VAL A N 1
ATOM 1758 C CA . VAL A 1 216 ? -11.199 -2.938 -5.163 1.00 97.69 216 VAL A CA 1
ATOM 1759 C C . VAL A 1 216 ? -10.610 -4.292 -4.809 1.00 97.69 216 VAL A C 1
ATOM 1761 O O . VAL A 1 216 ? -11.285 -5.319 -4.873 1.00 97.69 216 VAL A O 1
ATOM 1764 N N . ILE A 1 217 ? -9.326 -4.284 -4.500 1.00 98.25 217 ILE A N 1
ATOM 1765 C CA . ILE A 1 217 ? -8.500 -5.468 -4.377 1.00 98.25 217 ILE A CA 1
ATOM 1766 C C . ILE A 1 217 ? -7.894 -5.477 -2.984 1.00 98.25 217 ILE A C 1
ATOM 1768 O O . ILE A 1 217 ? -7.223 -4.520 -2.581 1.00 98.25 217 ILE A O 1
ATOM 1772 N N . PHE A 1 218 ? -8.122 -6.573 -2.267 1.00 97.88 218 PHE A N 1
ATOM 1773 C CA . PHE A 1 218 ? -7.481 -6.854 -0.990 1.00 97.88 218 PHE A CA 1
ATOM 1774 C C . PHE A 1 218 ? -6.445 -7.951 -1.162 1.00 97.88 218 PHE A C 1
ATOM 1776 O O . PHE A 1 218 ? -6.724 -8.984 -1.770 1.00 97.88 218 PHE A O 1
ATOM 1783 N N . VAL A 1 219 ? -5.265 -7.738 -0.584 1.00 95.81 219 VAL A N 1
ATOM 1784 C CA . VAL A 1 219 ? -4.198 -8.739 -0.595 1.00 95.81 219 VAL A CA 1
ATOM 1785 C C . VAL A 1 219 ? -4.499 -9.797 0.454 1.00 95.81 219 VAL A C 1
ATOM 1787 O O . VAL A 1 219 ? -4.786 -9.477 1.611 1.00 95.81 21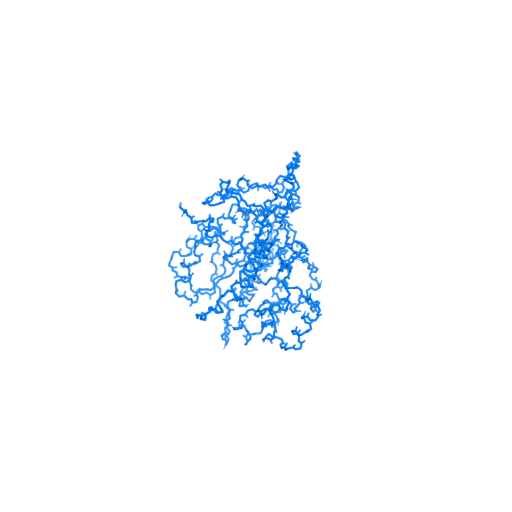9 VAL A O 1
ATOM 1790 N N . ILE A 1 220 ? -4.434 -11.056 0.050 1.00 96.12 220 ILE A N 1
ATOM 1791 C CA . ILE A 1 220 ? -4.512 -12.218 0.926 1.00 96.12 220 ILE A CA 1
ATOM 1792 C C . ILE A 1 220 ? -3.090 -12.656 1.279 1.00 96.12 220 ILE A C 1
ATOM 1794 O O . ILE A 1 220 ? -2.214 -12.726 0.417 1.00 96.12 220 ILE A O 1
ATOM 1798 N N . GLU A 1 221 ? -2.843 -12.932 2.558 1.00 94.88 221 GLU A N 1
ATOM 1799 C CA . GLU A 1 221 ? -1.531 -13.341 3.050 1.00 94.88 221 GLU A CA 1
ATOM 1800 C C . GLU A 1 221 ? -1.237 -14.793 2.663 1.00 94.88 221 GLU A C 1
ATOM 1802 O O . GLU A 1 221 ? -1.549 -15.722 3.404 1.00 94.88 221 GLU A O 1
ATOM 1807 N N . CYS A 1 222 ? -0.630 -14.990 1.493 1.00 91.56 222 CYS A N 1
ATOM 1808 C CA . CYS A 1 222 ? -0.168 -16.290 1.012 1.00 91.56 222 CYS A CA 1
ATOM 1809 C C . CYS A 1 222 ? 1.231 -16.192 0.410 1.00 91.56 222 CYS A C 1
ATOM 1811 O O . CYS A 1 222 ? 1.570 -15.197 -0.222 1.00 91.56 222 CYS A O 1
ATOM 1813 N N . HIS A 1 223 ? 2.028 -17.249 0.565 1.00 87.56 223 HIS A N 1
ATOM 1814 C CA . HIS A 1 223 ? 3.384 -17.313 0.008 1.00 87.56 223 HIS A CA 1
ATOM 1815 C C . HIS A 1 223 ? 3.435 -17.645 -1.491 1.00 87.56 223 HIS A C 1
ATOM 1817 O O . HIS A 1 223 ? 4.470 -17.416 -2.111 1.00 87.56 223 HIS A O 1
ATOM 1823 N N . THR A 1 224 ? 2.352 -18.202 -2.044 1.00 85.44 224 THR A N 1
ATOM 1824 C CA . THR A 1 224 ? 2.161 -18.574 -3.462 1.00 85.44 224 THR A CA 1
ATOM 1825 C C . THR A 1 224 ? 0.678 -18.437 -3.833 1.00 85.44 224 THR A C 1
ATOM 1827 O O . THR A 1 224 ? -0.150 -18.241 -2.941 1.00 85.44 224 THR A O 1
ATOM 1830 N N . GLU A 1 225 ? 0.322 -18.516 -5.120 1.00 81.38 225 GLU A N 1
ATOM 1831 C CA . GLU A 1 225 ? -1.063 -18.307 -5.586 1.00 81.38 225 GLU A CA 1
ATOM 1832 C C . GLU A 1 225 ? -2.071 -19.226 -4.874 1.00 81.38 225 GLU A C 1
ATOM 1834 O O . GLU A 1 225 ? -3.199 -18.822 -4.603 1.00 81.38 225 GLU A O 1
ATOM 1839 N N . ARG A 1 226 ? -1.670 -20.463 -4.545 1.00 72.12 226 ARG A N 1
ATOM 1840 C CA . ARG A 1 226 ? -2.590 -21.513 -4.067 1.00 72.12 226 ARG A CA 1
ATOM 1841 C C . ARG A 1 226 ? -2.158 -22.210 -2.780 1.00 72.12 226 ARG A C 1
ATOM 1843 O O . ARG A 1 226 ? -2.804 -23.170 -2.369 1.00 72.12 226 ARG A O 1
ATOM 1850 N N . SER A 1 227 ? -1.063 -21.788 -2.150 1.00 83.19 227 SER A N 1
ATOM 1851 C CA . SER A 1 227 ? -0.531 -22.477 -0.969 1.00 83.19 227 SER A CA 1
ATOM 1852 C C . SER A 1 227 ? 0.237 -21.559 -0.020 1.00 83.19 227 SER A C 1
ATOM 1854 O O . SER A 1 227 ? 0.649 -20.452 -0.384 1.00 83.19 227 SER A O 1
ATOM 1856 N N . GLY A 1 228 ? 0.434 -22.036 1.214 1.00 88.12 228 GLY A N 1
ATOM 1857 C CA . GLY A 1 228 ? 1.170 -21.301 2.243 1.00 88.12 228 GLY A CA 1
ATOM 1858 C C . GLY A 1 228 ? 0.437 -20.040 2.694 1.00 88.12 228 GLY A C 1
ATOM 1859 O O . GLY A 1 228 ? 1.068 -19.005 2.885 1.00 88.12 228 GLY A O 1
ATOM 1860 N N . CYS A 1 229 ? -0.890 -20.115 2.782 1.00 93.19 229 CYS A N 1
ATOM 1861 C CA . CYS A 1 229 ? -1.733 -19.028 3.257 1.00 93.19 229 CYS A CA 1
ATOM 1862 C C . CYS A 1 229 ? -1.749 -18.967 4.786 1.00 93.19 229 CYS A C 1
ATOM 1864 O O . CYS A 1 229 ? -1.814 -20.001 5.449 1.00 93.19 229 CYS A O 1
ATOM 1866 N N . ILE A 1 230 ? -1.697 -17.755 5.332 1.00 94.50 230 ILE A N 1
ATOM 1867 C CA . ILE A 1 230 ? -1.675 -17.498 6.770 1.00 94.50 230 ILE A CA 1
ATOM 1868 C C . ILE A 1 230 ? -3.117 -17.432 7.274 1.00 94.50 230 ILE A C 1
ATOM 1870 O O . ILE A 1 230 ? -3.910 -16.605 6.824 1.00 94.50 230 ILE A O 1
ATOM 1874 N N . GLY A 1 231 ? -3.462 -18.334 8.191 1.00 96.75 231 GLY A N 1
ATOM 1875 C CA . GLY A 1 231 ? -4.768 -18.390 8.837 1.00 96.75 231 GLY A CA 1
ATOM 1876 C C . GLY A 1 231 ? -4.811 -17.655 10.177 1.00 96.75 231 GLY A C 1
ATOM 1877 O O . GLY A 1 231 ? -3.809 -17.151 10.688 1.00 96.75 231 GLY A O 1
ATOM 1878 N N . PHE A 1 232 ? -6.001 -17.626 10.776 1.00 97.50 232 PHE A N 1
ATOM 1879 C CA . PHE A 1 232 ? -6.213 -17.092 12.128 1.00 97.50 232 PHE A CA 1
ATOM 1880 C C . PHE A 1 232 ? -5.762 -18.026 13.253 1.00 97.50 232 PHE A C 1
ATOM 1882 O O . PHE A 1 232 ? -5.938 -17.666 14.410 1.00 97.50 232 PHE A O 1
ATOM 1889 N N . ASP A 1 233 ? -5.212 -19.197 12.931 1.00 96.31 233 ASP A N 1
ATOM 1890 C CA . ASP A 1 233 ? -4.541 -20.126 13.846 1.00 96.31 233 ASP A CA 1
ATOM 1891 C C . ASP A 1 233 ? -3.069 -19.749 14.103 1.00 96.31 233 ASP A C 1
ATOM 1893 O O . ASP A 1 233 ? -2.464 -20.213 15.071 1.00 96.31 233 ASP A O 1
ATOM 1897 N N . GLU A 1 234 ? -2.498 -18.858 13.285 1.00 96.88 234 GLU A N 1
ATOM 1898 C CA . GLU A 1 234 ? -1.187 -18.260 13.532 1.00 96.88 234 GLU A CA 1
ATOM 1899 C C . GLU A 1 234 ? -1.222 -17.399 14.811 1.00 96.88 234 GLU A C 1
ATOM 1901 O O . GLU A 1 234 ? -2.196 -16.692 15.092 1.00 96.88 234 GLU A O 1
ATOM 1906 N N . TYR A 1 235 ? -0.157 -17.479 15.617 1.00 96.75 235 TYR A N 1
ATOM 1907 C CA . TYR A 1 235 ? -0.097 -16.917 16.970 1.00 96.75 235 TYR A CA 1
ATOM 1908 C C . TYR A 1 235 ? -0.447 -15.423 17.033 1.00 96.75 235 TYR A C 1
ATOM 1910 O O . TYR A 1 235 ? -1.251 -15.011 17.878 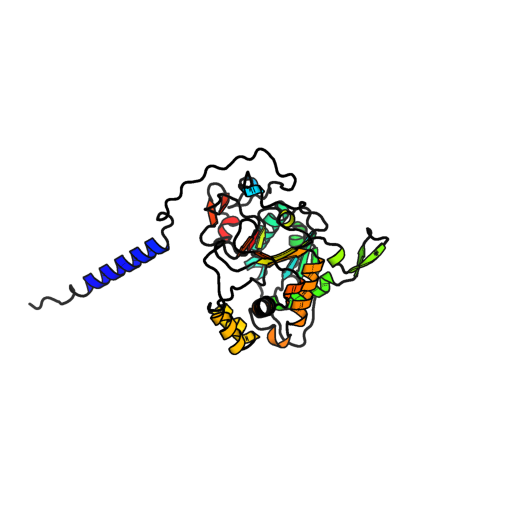1.00 96.75 235 TYR A O 1
ATOM 1918 N N . HIS A 1 236 ? 0.143 -14.601 16.163 1.00 96.25 236 HIS A N 1
ATOM 1919 C CA . HIS A 1 236 ? -0.100 -13.163 16.161 1.00 96.25 236 HIS A CA 1
ATOM 1920 C C . HIS A 1 236 ? -1.533 -12.833 15.739 1.00 96.25 236 HIS A C 1
ATOM 1922 O O . HIS A 1 236 ? -2.218 -12.106 16.462 1.00 96.25 236 HIS A O 1
ATOM 1928 N N . ASN A 1 237 ? -2.021 -13.421 14.647 1.00 97.31 237 ASN A N 1
ATOM 1929 C CA . ASN A 1 237 ? -3.383 -13.197 14.162 1.00 97.31 237 ASN A CA 1
ATOM 1930 C C . ASN A 1 237 ? -4.449 -13.69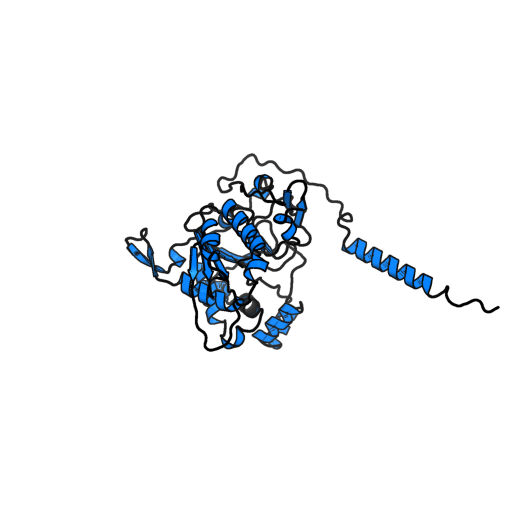3 15.156 1.00 97.31 237 ASN A C 1
ATOM 1932 O O . ASN A 1 237 ? -5.428 -12.985 15.411 1.00 97.31 237 ASN A O 1
ATOM 1936 N N . THR A 1 238 ? -4.222 -14.842 15.808 1.00 97.81 238 THR A N 1
ATOM 1937 C CA . THR A 1 238 ? -5.069 -15.348 16.905 1.00 97.81 238 THR A CA 1
ATOM 1938 C C . THR A 1 238 ? -5.151 -14.322 18.036 1.00 97.81 238 THR A C 1
ATOM 1940 O O . THR A 1 238 ? -6.236 -13.967 18.511 1.00 97.81 238 THR A O 1
ATOM 1943 N N . LYS A 1 239 ? -3.987 -13.829 18.484 1.00 98.00 239 LYS A N 1
ATOM 1944 C CA . LYS A 1 239 ? -3.866 -12.894 19.607 1.00 98.00 239 LYS A CA 1
ATOM 1945 C C . LYS A 1 239 ? -4.532 -11.554 19.301 1.00 98.00 239 LYS A C 1
ATOM 1947 O O . LYS A 1 239 ? -5.238 -11.022 20.163 1.00 98.00 239 LYS A O 1
ATOM 1952 N N . TRP A 1 240 ? -4.306 -11.004 18.110 1.00 97.81 240 TRP A N 1
ATOM 1953 C CA . TRP A 1 240 ? -4.879 -9.723 17.695 1.00 97.81 240 TRP A CA 1
ATOM 1954 C C . TRP A 1 240 ? -6.398 -9.810 17.577 1.00 97.81 240 TRP A C 1
ATOM 1956 O O . TRP A 1 240 ? -7.089 -9.018 18.218 1.00 97.81 240 TRP A O 1
ATOM 1966 N N . MET A 1 241 ? -6.922 -10.839 16.903 1.00 98.19 241 MET A N 1
ATOM 1967 C CA . MET A 1 241 ? -8.367 -11.051 16.788 1.00 98.19 241 MET A CA 1
ATOM 1968 C C . MET A 1 241 ? -9.023 -11.256 18.162 1.00 98.19 241 MET A C 1
ATOM 1970 O O . MET A 1 241 ? -10.069 -10.673 18.443 1.00 98.19 241 MET A O 1
ATOM 1974 N N . ASN A 1 242 ? -8.379 -12.008 19.066 1.00 98.25 242 ASN A N 1
ATOM 1975 C CA . ASN A 1 242 ? -8.894 -12.215 20.425 1.00 98.25 242 ASN A CA 1
ATOM 1976 C C . ASN A 1 242 ? -8.924 -10.913 21.233 1.00 98.25 242 ASN A C 1
ATOM 1978 O O . ASN A 1 242 ? -9.888 -10.645 21.942 1.00 98.25 242 ASN A O 1
ATOM 1982 N N . SER A 1 243 ? -7.893 -10.080 21.099 1.00 97.38 243 SER A N 1
ATOM 1983 C CA . SER A 1 243 ? -7.841 -8.773 21.767 1.00 97.38 243 SER A CA 1
ATOM 1984 C C . SER A 1 243 ? -8.880 -7.795 21.200 1.00 97.38 243 SER A C 1
ATOM 1986 O O . SER A 1 243 ? -9.432 -6.979 21.935 1.00 97.38 243 SER A O 1
ATOM 1988 N N . ALA A 1 244 ? -9.157 -7.882 19.897 1.00 97.56 244 ALA A N 1
ATOM 1989 C CA . ALA A 1 244 ? -10.089 -7.013 19.190 1.00 97.56 244 ALA A CA 1
ATOM 1990 C C . ALA A 1 244 ? -11.563 -7.377 19.443 1.00 97.56 244 ALA A C 1
ATOM 1992 O O . ALA A 1 244 ? -12.360 -6.503 19.793 1.00 97.56 244 ALA A O 1
ATOM 1993 N N . TYR A 1 245 ? -11.925 -8.653 19.289 1.00 98.00 245 TYR A N 1
ATOM 1994 C CA . TYR A 1 245 ? -13.317 -9.127 19.237 1.00 98.00 245 TYR A CA 1
ATOM 1995 C C . TYR A 1 245 ? -13.646 -10.240 20.243 1.00 98.00 245 TYR A C 1
ATOM 1997 O O . TYR A 1 245 ? -14.798 -10.665 20.352 1.00 98.00 245 TYR A O 1
ATOM 2005 N N . GLY A 1 246 ? -12.662 -10.689 21.021 1.00 98.12 246 GLY A N 1
ATOM 2006 C CA . GLY A 1 246 ? -12.838 -11.709 22.048 1.00 98.12 246 GLY A CA 1
ATOM 2007 C C . GLY A 1 246 ? -12.794 -13.152 21.523 1.00 98.12 246 GLY A C 1
ATOM 2008 O O . GLY A 1 246 ? -12.827 -13.412 20.316 1.00 98.12 246 GLY A O 1
ATOM 2009 N N . PRO A 1 247 ? -12.764 -14.131 22.442 1.00 98.25 247 PRO A N 1
ATOM 2010 C CA . PRO A 1 247 ? -12.413 -15.516 22.124 1.00 98.25 247 PRO A CA 1
ATOM 2011 C C . PRO A 1 247 ? -13.459 -16.242 21.274 1.00 98.25 247 PRO A C 1
ATOM 2013 O O . PRO A 1 247 ? -13.131 -17.191 20.564 1.00 98.25 247 PRO A O 1
ATOM 2016 N N . ASN A 1 248 ? -14.726 -15.825 21.326 1.00 98.44 248 ASN A N 1
ATOM 2017 C CA . ASN A 1 248 ? -15.791 -16.451 20.538 1.00 98.44 248 ASN A CA 1
ATOM 2018 C C . ASN A 1 248 ? -15.639 -16.156 19.042 1.00 98.44 248 ASN A C 1
ATOM 2020 O O . ASN A 1 248 ? -15.731 -17.073 18.223 1.00 98.44 248 ASN A O 1
ATOM 2024 N N . VAL A 1 249 ? -15.352 -14.898 18.695 1.00 98.31 249 VAL A N 1
ATOM 2025 C CA . VAL A 1 249 ? -15.103 -14.498 17.306 1.00 98.31 249 VAL A CA 1
ATOM 2026 C C . VAL A 1 249 ? -13.823 -15.162 16.807 1.00 98.31 249 VAL A C 1
ATOM 2028 O O . VAL A 1 249 ? -13.859 -15.838 15.783 1.00 98.31 249 VAL A O 1
ATOM 2031 N N . THR A 1 250 ? -12.733 -15.110 17.578 1.00 98.50 250 THR A N 1
ATOM 2032 C CA . THR A 1 250 ? -11.465 -15.757 17.201 1.00 98.50 250 THR A CA 1
ATOM 2033 C C . THR A 1 250 ? -11.620 -17.249 16.934 1.00 98.50 250 THR A C 1
ATOM 2035 O O . THR A 1 250 ? -11.176 -17.733 15.897 1.00 98.50 250 THR A O 1
ATOM 2038 N N . ARG A 1 251 ? -12.300 -17.991 17.819 1.00 98.44 251 ARG A N 1
ATOM 2039 C CA . ARG A 1 251 ? -12.539 -19.428 17.607 1.00 98.44 251 ARG A CA 1
ATOM 2040 C C . ARG A 1 251 ? -13.349 -19.704 16.346 1.00 98.44 251 ARG A C 1
ATOM 2042 O O . ARG A 1 251 ? -13.089 -20.700 15.684 1.00 98.44 251 ARG A O 1
ATOM 2049 N N . THR A 1 252 ? -14.298 -18.835 16.003 1.00 98.44 252 THR A N 1
ATOM 2050 C CA . THR A 1 252 ? -15.065 -18.956 14.755 1.00 98.44 252 THR A CA 1
ATOM 2051 C C . THR A 1 252 ? -14.159 -18.773 13.539 1.00 98.44 252 THR A C 1
ATOM 2053 O O . THR A 1 252 ? -14.232 -19.564 12.604 1.00 98.44 252 THR A O 1
ATOM 2056 N N . PHE A 1 253 ? -13.263 -17.785 13.574 1.00 98.38 253 PHE A N 1
ATOM 2057 C CA . PHE A 1 253 ? -12.319 -17.510 12.487 1.00 98.38 253 PHE A CA 1
ATOM 2058 C C . PHE A 1 253 ? -11.335 -18.665 12.278 1.00 98.38 253 PHE A C 1
ATOM 2060 O O . PHE A 1 253 ? -11.125 -19.087 11.143 1.00 98.38 253 PHE A O 1
ATOM 2067 N N . VAL A 1 254 ? -10.804 -19.222 13.373 1.00 98.12 254 VAL A N 1
ATOM 2068 C CA . VAL A 1 254 ? -9.950 -20.419 13.349 1.00 98.12 254 VAL A CA 1
ATOM 2069 C C . VAL A 1 254 ? -10.722 -21.624 12.810 1.00 98.12 254 VAL A C 1
ATOM 2071 O O . VAL A 1 254 ? -10.276 -22.264 11.867 1.00 98.12 254 VAL A O 1
ATOM 2074 N N . ARG A 1 255 ? -11.910 -21.922 13.358 1.00 98.12 255 ARG A N 1
ATOM 2075 C CA . ARG A 1 255 ? -12.701 -23.102 12.965 1.00 98.12 255 ARG A CA 1
ATOM 2076 C C . ARG A 1 255 ? -13.128 -23.064 11.498 1.00 98.12 255 ARG A C 1
ATOM 2078 O O . ARG A 1 255 ? -13.223 -24.113 10.870 1.00 98.12 255 ARG A O 1
ATOM 2085 N N . ASN A 1 256 ? -13.403 -21.875 10.969 1.00 98.00 256 ASN A N 1
ATOM 2086 C CA . ASN A 1 256 ? -13.802 -21.696 9.577 1.00 98.00 256 ASN A CA 1
ATOM 2087 C C . ASN A 1 256 ? -12.607 -21.633 8.611 1.00 98.00 256 ASN A C 1
ATOM 2089 O O . ASN A 1 256 ? -12.823 -21.452 7.415 1.00 98.00 256 ASN A O 1
ATOM 2093 N N . ASN A 1 257 ? -11.369 -21.783 9.103 1.00 96.19 257 ASN A N 1
ATOM 2094 C CA . ASN A 1 257 ? -10.140 -21.708 8.311 1.00 96.19 257 ASN A CA 1
ATOM 2095 C C . ASN A 1 257 ? -10.068 -20.432 7.457 1.00 96.19 257 ASN A C 1
ATOM 2097 O O . ASN A 1 257 ? -9.677 -20.464 6.288 1.00 96.19 257 ASN A O 1
ATOM 2101 N N . TYR A 1 258 ? -10.493 -19.300 8.023 1.00 97.62 258 TYR A N 1
ATOM 2102 C CA . TYR A 1 258 ? -10.399 -18.025 7.325 1.00 97.62 258 TYR A CA 1
ATOM 2103 C C . TYR A 1 258 ? -8.938 -17.624 7.134 1.00 97.62 258 TYR A C 1
ATOM 2105 O O . TYR A 1 258 ? -8.108 -17.774 8.032 1.00 97.62 258 TYR A O 1
ATOM 2113 N N . ILE A 1 259 ? -8.643 -17.097 5.947 1.00 96.94 259 ILE A N 1
ATOM 2114 C CA . ILE A 1 259 ? -7.304 -16.654 5.564 1.00 96.94 259 ILE A CA 1
ATOM 2115 C C . ILE A 1 259 ? -7.174 -15.166 5.869 1.00 96.94 259 ILE A C 1
ATOM 2117 O O . ILE A 1 259 ? -8.088 -14.380 5.616 1.00 96.94 259 ILE A O 1
ATOM 2121 N N . VAL A 1 260 ? -6.037 -14.758 6.401 1.00 97.50 260 VAL A N 1
ATOM 2122 C CA . VAL A 1 260 ? -5.769 -13.357 6.697 1.00 97.50 260 VAL A CA 1
ATOM 2123 C C . VAL A 1 260 ? -5.663 -12.565 5.396 1.00 97.50 260 VAL A C 1
ATOM 2125 O O . VAL A 1 260 ? -4.920 -12.914 4.482 1.00 97.50 260 VAL A O 1
ATOM 2128 N N . SER A 1 261 ? -6.405 -11.467 5.314 1.00 97.06 261 SER A N 1
ATOM 2129 C CA . SER A 1 261 ? -6.151 -10.388 4.370 1.00 97.06 261 SER A CA 1
ATOM 2130 C C . SER A 1 261 ? -5.293 -9.319 5.039 1.00 97.06 261 SER A C 1
ATOM 2132 O O . SER A 1 261 ? -5.583 -8.905 6.165 1.00 97.06 261 SER A O 1
ATOM 2134 N N . ASN A 1 262 ? -4.243 -8.875 4.355 1.00 94.56 262 ASN A N 1
ATOM 2135 C CA . ASN A 1 262 ? -3.300 -7.920 4.910 1.00 94.56 262 ASN A CA 1
ATOM 2136 C C . ASN A 1 262 ? -3.907 -6.506 4.965 1.00 94.56 262 ASN A C 1
ATOM 2138 O O . ASN A 1 262 ? -4.382 -5.982 3.959 1.00 94.56 262 ASN A O 1
ATOM 2142 N N . GLY A 1 263 ? -3.862 -5.873 6.142 1.00 91.44 263 GLY A N 1
ATOM 2143 C CA . GLY A 1 263 ? -4.395 -4.520 6.354 1.00 91.44 263 GLY A CA 1
ATOM 2144 C C . GLY A 1 263 ? -3.448 -3.384 5.948 1.00 91.44 263 GLY A C 1
ATOM 2145 O O . GLY A 1 263 ? -3.781 -2.220 6.133 1.00 91.44 263 GLY A O 1
ATOM 2146 N N . GLY A 1 264 ? -2.249 -3.687 5.453 1.00 92.19 264 GLY A N 1
ATOM 2147 C CA . GLY A 1 264 ? -1.234 -2.712 5.053 1.00 92.19 264 GLY A CA 1
ATOM 2148 C C . GLY A 1 264 ? -1.232 -2.371 3.567 1.00 92.19 264 GLY A C 1
ATOM 2149 O O . GLY A 1 264 ? -0.429 -1.532 3.164 1.00 92.19 264 GLY A O 1
ATOM 2150 N N . MET A 1 265 ? -2.094 -2.983 2.745 1.00 94.56 265 MET A N 1
ATOM 2151 C CA . MET A 1 265 ? -2.148 -2.683 1.315 1.00 94.56 265 MET A CA 1
ATOM 2152 C C . MET A 1 265 ? -3.503 -2.986 0.662 1.00 94.56 265 MET A C 1
ATOM 2154 O O . MET A 1 265 ? -4.033 -4.091 0.770 1.00 94.56 265 MET A O 1
ATOM 2158 N N . MET A 1 266 ? -4.036 -2.012 -0.078 1.00 96.75 266 MET A N 1
ATOM 2159 C CA . MET A 1 266 ? -5.303 -2.117 -0.808 1.00 96.75 266 MET A CA 1
ATOM 2160 C C . MET A 1 266 ? -5.238 -1.222 -2.038 1.00 96.75 266 MET A C 1
ATOM 2162 O O . MET A 1 266 ? -4.670 -0.132 -1.991 1.00 96.75 266 MET A O 1
ATOM 2166 N N . MET A 1 267 ? -5.867 -1.641 -3.128 1.00 98.25 267 MET A N 1
ATOM 2167 C CA . MET A 1 267 ? -5.904 -0.841 -4.352 1.00 98.25 267 MET A CA 1
ATOM 2168 C C . MET A 1 267 ? -7.251 -0.935 -5.041 1.00 98.25 267 MET A C 1
ATOM 2170 O O . MET A 1 267 ? -7.949 -1.935 -4.912 1.00 98.25 267 MET A O 1
ATOM 2174 N N . GLY A 1 268 ? -7.647 0.115 -5.747 1.00 98.31 268 GLY A N 1
ATOM 2175 C CA . GLY A 1 268 ? -8.919 0.125 -6.456 1.00 98.31 268 GLY A CA 1
ATOM 2176 C C . GLY A 1 268 ? -9.345 1.507 -6.912 1.00 98.31 268 GLY A C 1
ATOM 2177 O O . GLY A 1 268 ? -8.598 2.481 -6.806 1.00 98.31 268 GLY A O 1
ATOM 2178 N N . GLY A 1 269 ? -10.579 1.597 -7.395 1.00 98.31 269 GLY A N 1
ATOM 2179 C CA . GLY A 1 269 ? -11.209 2.863 -7.738 1.00 98.31 269 GLY A CA 1
ATOM 2180 C C . GLY A 1 269 ? -11.345 3.791 -6.537 1.00 98.31 269 GLY A C 1
ATOM 2181 O O . GLY A 1 269 ? -11.707 3.356 -5.443 1.00 98.31 269 GLY A O 1
ATOM 2182 N N . SER A 1 270 ? -11.114 5.086 -6.744 1.00 97.88 270 SER A N 1
ATOM 2183 C CA . SER A 1 270 ? -11.100 6.094 -5.675 1.00 97.88 270 SER A CA 1
ATOM 2184 C C . SER A 1 270 ? -12.373 6.105 -4.828 1.00 97.88 270 SER A C 1
ATOM 2186 O O . SER A 1 270 ? -12.299 6.142 -3.601 1.00 97.88 270 SER A O 1
ATOM 2188 N N . SER A 1 271 ? -13.540 5.989 -5.466 1.00 97.19 271 SER A N 1
ATOM 2189 C CA . SER A 1 271 ? -14.837 5.946 -4.778 1.00 97.19 271 SER A CA 1
ATOM 2190 C C . SER A 1 271 ? -14.994 4.685 -3.919 1.00 97.19 271 SER A C 1
ATOM 2192 O O . SER A 1 271 ? -15.463 4.765 -2.784 1.00 97.19 271 SER A O 1
ATOM 2194 N N . LYS A 1 272 ? -14.550 3.522 -4.419 1.00 98.12 272 LYS A N 1
ATOM 2195 C CA . LYS A 1 272 ? -14.600 2.253 -3.675 1.00 98.12 272 LYS A CA 1
ATOM 2196 C C . LYS A 1 272 ? -13.609 2.238 -2.513 1.00 98.12 272 LYS A C 1
ATOM 2198 O O . LYS A 1 272 ? -13.971 1.813 -1.420 1.00 98.12 272 LYS A O 1
ATOM 2203 N N . ILE A 1 273 ? -12.401 2.764 -2.714 1.00 98.56 273 ILE A N 1
ATOM 2204 C CA . ILE A 1 273 ? -11.394 2.910 -1.655 1.00 98.56 273 ILE A CA 1
ATOM 2205 C C . ILE A 1 273 ? -11.865 3.887 -0.573 1.00 98.56 273 ILE A C 1
ATOM 2207 O O . ILE A 1 273 ? -11.752 3.590 0.616 1.00 98.56 273 ILE A O 1
ATOM 2211 N N . TYR A 1 274 ? -12.462 5.019 -0.951 1.00 98.50 274 TYR A N 1
ATOM 2212 C CA . TYR A 1 274 ? -13.032 5.951 0.020 1.00 98.50 274 TYR A CA 1
ATOM 2213 C C . TYR A 1 274 ? -14.178 5.312 0.820 1.00 98.50 274 TYR A C 1
ATOM 2215 O O . TYR A 1 274 ? -14.256 5.463 2.042 1.00 98.50 274 TYR A O 1
ATOM 2223 N N . ARG A 1 275 ? -15.043 4.527 0.163 1.00 98.25 275 ARG A N 1
ATOM 2224 C CA . ARG A 1 275 ? -16.097 3.770 0.847 1.00 98.25 275 ARG A CA 1
ATOM 2225 C C . ARG A 1 275 ? -15.533 2.706 1.793 1.00 98.25 275 ARG A C 1
ATOM 2227 O O . ARG A 1 275 ? -15.993 2.623 2.929 1.00 98.25 275 ARG A O 1
ATOM 2234 N N . TYR A 1 276 ? -14.508 1.969 1.374 1.00 98.44 276 TYR A N 1
ATOM 2235 C CA . TYR A 1 276 ? -13.769 1.036 2.225 1.00 98.44 276 TYR A CA 1
ATOM 2236 C C . TYR A 1 276 ? -13.228 1.721 3.493 1.00 98.44 276 TYR A C 1
ATOM 2238 O O . TYR A 1 276 ? -13.495 1.262 4.604 1.00 98.44 276 TYR A O 1
ATOM 2246 N N . ILE A 1 277 ? -12.554 2.868 3.349 1.00 98.50 277 ILE A N 1
ATOM 2247 C CA . ILE A 1 277 ? -12.039 3.655 4.481 1.00 98.50 277 ILE A CA 1
ATOM 2248 C C . ILE A 1 277 ? -13.178 4.089 5.419 1.00 98.50 277 ILE A C 1
ATOM 2250 O O . ILE A 1 277 ? -13.031 4.055 6.644 1.00 98.50 277 ILE A O 1
ATOM 2254 N N . ASN A 1 278 ? -14.331 4.485 4.875 1.00 98.44 278 ASN A N 1
ATOM 2255 C CA . ASN A 1 278 ? -15.496 4.839 5.685 1.00 98.44 278 ASN A CA 1
ATOM 2256 C C . ASN A 1 278 ? -16.011 3.659 6.514 1.00 98.44 278 ASN A C 1
ATOM 2258 O O . ASN A 1 278 ? -16.283 3.833 7.699 1.00 98.44 278 ASN A O 1
ATOM 2262 N N . ILE A 1 279 ? -16.098 2.464 5.931 1.00 98.50 279 ILE A N 1
ATOM 2263 C CA . ILE A 1 279 ? -16.513 1.255 6.655 1.00 98.50 279 ILE A CA 1
ATOM 2264 C C . ILE A 1 279 ? -15.491 0.918 7.755 1.00 98.50 279 ILE A C 1
ATOM 2266 O O . ILE A 1 279 ? -15.883 0.733 8.905 1.00 98.50 279 ILE A O 1
ATOM 2270 N N . MET A 1 280 ? -14.189 0.943 7.440 1.00 98.25 280 MET A N 1
ATOM 2271 C CA . MET A 1 280 ? -13.110 0.725 8.416 1.00 98.25 280 MET A CA 1
ATOM 2272 C C . MET A 1 280 ? -13.184 1.700 9.597 1.00 98.25 280 MET A C 1
ATOM 2274 O O . MET A 1 280 ? -13.168 1.289 10.754 1.00 98.25 280 MET A O 1
ATOM 2278 N N . THR A 1 281 ? -13.292 3.002 9.322 1.00 97.88 281 THR A N 1
ATOM 2279 C CA . THR A 1 281 ? -13.303 4.047 10.367 1.00 97.88 281 THR A CA 1
ATOM 2280 C C . THR A 1 281 ? -14.570 4.058 11.218 1.00 97.88 281 THR A C 1
ATOM 2282 O O . THR A 1 281 ? -14.520 4.528 12.349 1.00 97.88 281 THR A O 1
ATOM 2285 N N . ASN A 1 282 ? -15.690 3.532 10.718 1.00 97.88 282 ASN A N 1
ATOM 2286 C CA . ASN A 1 282 ? -16.908 3.374 11.517 1.00 97.88 282 ASN A CA 1
ATOM 2287 C C . ASN A 1 282 ? -16.793 2.208 12.524 1.00 97.88 282 ASN A C 1
ATOM 2289 O O . ASN A 1 282 ? -17.412 2.233 13.595 1.00 97.88 282 ASN A O 1
ATOM 2293 N N . GLU A 1 283 ? -15.993 1.192 12.192 1.00 98.06 283 GLU A N 1
ATOM 2294 C CA . GLU A 1 283 ? -15.779 0.010 13.030 1.00 98.06 283 GLU A CA 1
ATOM 2295 C C . GLU A 1 283 ? -14.626 0.194 14.027 1.00 98.06 283 GLU A C 1
ATOM 2297 O O . GLU A 1 283 ? -14.734 -0.224 15.182 1.00 98.06 283 GLU A O 1
ATOM 2302 N N . LEU A 1 284 ? -13.545 0.870 13.624 1.00 97.69 284 LEU A N 1
ATOM 2303 C CA . LEU A 1 284 ? -12.419 1.188 14.504 1.00 97.69 284 LEU A CA 1
ATOM 2304 C C . LEU A 1 284 ? -12.889 1.994 15.725 1.00 97.69 284 LEU A C 1
ATOM 2306 O O . LEU A 1 284 ? -13.537 3.032 15.602 1.00 97.69 284 LEU A O 1
ATOM 2310 N N . LYS A 1 285 ? -12.529 1.514 16.919 1.00 96.56 285 LYS A N 1
ATOM 2311 C CA . LYS A 1 285 ? -12.889 2.132 18.197 1.00 96.56 285 LYS A CA 1
ATOM 2312 C C . LYS A 1 285 ? -11.648 2.723 18.858 1.00 96.56 285 LYS A C 1
ATOM 2314 O O . LYS A 1 285 ? -10.685 1.966 19.038 1.00 96.56 285 LYS A O 1
ATOM 2319 N N . PRO A 1 286 ? -11.626 4.027 19.195 1.00 94.88 286 PRO A N 1
ATOM 2320 C CA . PRO A 1 286 ? -10.429 4.682 19.710 1.00 94.88 286 PRO A CA 1
ATOM 2321 C C . PRO A 1 286 ? -9.753 3.963 20.875 1.00 94.88 286 PRO A C 1
ATOM 2323 O O . PRO A 1 286 ? -8.539 3.777 20.861 1.00 94.88 286 PRO A O 1
ATOM 2326 N N . GLU A 1 287 ? -10.528 3.456 21.828 1.00 95.31 287 GLU A N 1
ATOM 2327 C CA . GLU A 1 287 ? -10.044 2.764 23.024 1.00 95.31 287 GLU A CA 1
ATOM 2328 C C . GLU A 1 287 ? -9.289 1.454 22.732 1.00 95.31 287 GLU A C 1
ATOM 2330 O O . GLU A 1 287 ? -8.504 0.981 23.560 1.00 95.31 287 GLU A O 1
ATOM 2335 N N . LYS A 1 288 ? -9.482 0.879 21.538 1.00 96.31 288 LYS A N 1
ATOM 2336 C CA . LYS A 1 288 ? -8.781 -0.322 21.060 1.00 96.31 288 LYS A CA 1
ATOM 2337 C C . LYS A 1 288 ? -7.627 -0.009 20.110 1.00 96.31 288 LYS A C 1
ATOM 2339 O O . LYS A 1 288 ? -6.808 -0.887 19.865 1.00 96.31 288 LYS A O 1
ATOM 2344 N N . MET A 1 289 ? -7.495 1.224 19.616 1.00 95.88 289 MET A N 1
ATOM 2345 C CA . MET A 1 289 ? -6.484 1.567 18.605 1.00 95.88 289 MET A CA 1
ATOM 2346 C C . MET A 1 289 ? -5.041 1.507 19.107 1.00 95.88 289 MET A C 1
ATOM 2348 O O . MET A 1 289 ? -4.132 1.492 18.288 1.00 95.88 289 MET A O 1
ATOM 2352 N N . ARG A 1 290 ? -4.796 1.445 20.421 1.00 95.06 290 ARG A N 1
ATOM 2353 C CA . ARG A 1 290 ? -3.460 1.147 20.977 1.00 95.06 290 ARG A CA 1
ATOM 2354 C C . ARG A 1 290 ? -3.014 -0.305 20.777 1.00 95.06 290 ARG A C 1
ATOM 2356 O O . ARG A 1 290 ? -1.863 -0.634 21.049 1.00 95.06 290 ARG A O 1
ATOM 2363 N N . LEU A 1 291 ? -3.933 -1.199 20.414 1.00 94.50 291 LEU A N 1
ATOM 2364 C CA . LEU A 1 291 ? -3.640 -2.613 20.230 1.00 94.50 291 LEU A CA 1
ATOM 2365 C C . LEU A 1 291 ? -2.988 -2.809 18.858 1.00 94.50 291 LEU A C 1
ATOM 2367 O O . LEU A 1 291 ? -3.613 -2.594 17.820 1.00 94.50 291 LEU A O 1
ATOM 2371 N N . TRP A 1 292 ? -1.733 -3.253 18.852 1.00 93.69 292 TRP A N 1
ATOM 2372 C CA . TRP A 1 292 ? -1.057 -3.643 17.617 1.00 93.69 292 TRP A CA 1
ATOM 2373 C C . TRP A 1 292 ? -1.845 -4.751 16.898 1.00 93.69 292 TRP A C 1
ATOM 2375 O O . TRP A 1 292 ? -2.255 -5.721 17.538 1.00 93.69 292 TRP A O 1
ATOM 2385 N N . GLY A 1 293 ? -2.052 -4.600 15.586 1.00 95.00 293 GLY A N 1
ATOM 2386 C CA . GLY A 1 293 ? -2.840 -5.523 14.759 1.00 95.00 293 GLY A CA 1
ATOM 2387 C C . GLY A 1 293 ? -4.362 -5.347 14.856 1.00 95.00 293 GLY A C 1
ATOM 2388 O O . GLY A 1 293 ? -5.110 -6.169 14.316 1.00 95.00 293 GLY A O 1
ATOM 2389 N N . TYR A 1 294 ? -4.850 -4.302 15.538 1.00 97.56 294 TYR A N 1
ATOM 2390 C CA . TYR A 1 294 ? -6.286 -4.021 15.618 1.00 97.56 294 TYR A CA 1
ATOM 2391 C C . TYR A 1 294 ? -6.894 -3.676 14.258 1.00 97.56 294 TYR A C 1
ATOM 2393 O O . TYR A 1 294 ? -7.956 -4.191 13.923 1.00 97.56 294 TYR A O 1
ATOM 2401 N N . ASP A 1 295 ? -6.203 -2.880 13.446 1.00 97.44 295 ASP A N 1
ATOM 2402 C CA . ASP A 1 295 ? -6.618 -2.542 12.085 1.00 97.44 295 ASP A CA 1
ATOM 2403 C C . ASP A 1 295 ? -6.752 -3.783 11.197 1.00 97.44 295 ASP A C 1
ATOM 2405 O O . ASP A 1 295 ? -7.777 -3.958 10.540 1.00 97.44 295 ASP A O 1
ATOM 2409 N N . GLN A 1 296 ? -5.776 -4.693 11.249 1.00 97.12 296 GLN A N 1
ATOM 2410 C CA . GLN A 1 296 ? -5.838 -5.973 10.541 1.00 97.12 296 GLN A CA 1
ATOM 2411 C C . GLN A 1 296 ? -6.992 -6.851 11.048 1.00 97.12 296 GLN A C 1
ATOM 2413 O O . GLN A 1 296 ? -7.680 -7.494 10.250 1.00 97.12 296 GLN A O 1
ATOM 2418 N N . SER A 1 297 ? -7.252 -6.851 12.358 1.00 98.31 297 SER A N 1
ATOM 2419 C CA . SER A 1 297 ? -8.370 -7.597 12.950 1.00 98.31 297 SER A CA 1
ATOM 2420 C C . SER A 1 297 ? -9.724 -7.045 12.499 1.00 98.31 297 SER A C 1
ATOM 2422 O O . SER A 1 297 ? -10.588 -7.819 12.097 1.00 98.31 297 SER A O 1
ATOM 2424 N N . VAL A 1 298 ? -9.896 -5.718 12.505 1.00 98.56 298 VAL A N 1
ATOM 2425 C CA . VAL A 1 298 ? -11.105 -5.032 12.021 1.00 98.56 298 VAL A CA 1
ATOM 2426 C C . VAL A 1 298 ? -11.314 -5.277 10.530 1.00 98.56 298 VAL A C 1
ATOM 2428 O O . VAL A 1 298 ? -12.402 -5.680 10.127 1.00 98.56 298 VAL A O 1
ATOM 2431 N N . HIS A 1 299 ? -10.268 -5.117 9.717 1.00 98.44 299 HIS A N 1
ATOM 2432 C CA . HIS A 1 299 ? -10.313 -5.376 8.275 1.00 98.44 299 HIS A CA 1
ATOM 2433 C C . HIS A 1 299 ? -10.831 -6.782 7.965 1.00 98.44 299 HIS A C 1
ATOM 2435 O O . HIS A 1 299 ? -11.771 -6.955 7.190 1.00 98.44 299 HIS A O 1
ATOM 2441 N N . ASN A 1 300 ? -10.273 -7.796 8.626 1.00 98.69 300 ASN A N 1
ATOM 2442 C CA . ASN A 1 300 ? -10.700 -9.174 8.416 1.00 98.69 300 ASN A CA 1
ATOM 2443 C C . ASN A 1 300 ? -12.077 -9.466 9.012 1.00 98.69 300 ASN A C 1
ATOM 2445 O O . ASN A 1 300 ? -12.851 -10.206 8.407 1.00 98.69 300 ASN A O 1
ATOM 2449 N N . TYR A 1 301 ? -12.417 -8.881 10.162 1.00 98.62 301 TYR A N 1
ATOM 2450 C CA . TYR A 1 301 ? -13.757 -9.011 10.723 1.00 98.62 301 TYR A CA 1
ATOM 2451 C C . TYR A 1 301 ? -14.818 -8.510 9.741 1.00 98.62 301 TYR A C 1
ATOM 2453 O O . TYR A 1 301 ? -15.768 -9.228 9.433 1.00 98.62 301 TYR A O 1
ATOM 2461 N N . LEU A 1 302 ? -14.618 -7.319 9.177 1.00 98.50 302 LEU A N 1
ATOM 2462 C CA . LEU A 1 302 ? -15.510 -6.723 8.185 1.00 98.50 302 LEU A CA 1
ATOM 2463 C C . LEU A 1 302 ? -15.573 -7.547 6.889 1.00 98.50 302 LEU A C 1
ATOM 2465 O O . LEU A 1 302 ? -16.659 -7.747 6.344 1.00 98.50 302 LEU A O 1
ATOM 2469 N N . LEU A 1 303 ? -14.434 -8.082 6.435 1.00 98.31 303 LEU A N 1
ATOM 2470 C CA . LEU A 1 303 ? -14.362 -8.958 5.264 1.00 98.31 303 LEU A CA 1
ATOM 2471 C C . LEU A 1 303 ? -15.189 -10.234 5.435 1.00 98.31 303 LEU A C 1
ATOM 2473 O O . LEU A 1 303 ? -15.958 -10.588 4.548 1.00 98.31 303 LEU A O 1
ATOM 2477 N N . TYR A 1 304 ? -15.045 -10.923 6.565 1.00 98.12 304 TYR A N 1
ATOM 2478 C CA . TYR A 1 304 ? -15.693 -12.218 6.789 1.00 98.12 304 TYR A CA 1
ATOM 2479 C C . TYR A 1 304 ? -17.117 -12.121 7.348 1.00 98.12 304 TYR A C 1
ATOM 2481 O O . TYR A 1 304 ? -17.817 -13.130 7.406 1.00 98.12 304 TYR A O 1
ATOM 2489 N N . THR A 1 305 ? -17.568 -10.923 7.722 1.00 97.31 305 THR A N 1
ATOM 2490 C CA . THR A 1 305 ? -18.964 -10.646 8.109 1.00 97.31 305 THR A CA 1
ATOM 2491 C C . THR A 1 305 ? -19.789 -10.009 6.987 1.00 97.31 305 THR A C 1
ATOM 2493 O O . THR A 1 305 ? -20.920 -9.587 7.226 1.00 97.31 305 THR A O 1
ATOM 2496 N N . GLY A 1 306 ? -19.238 -9.925 5.771 1.00 97.25 306 GLY A N 1
ATOM 2497 C CA . GLY A 1 306 ? -19.937 -9.421 4.584 1.00 97.25 306 GLY A CA 1
ATOM 2498 C C . GLY A 1 306 ? -20.118 -7.900 4.551 1.00 97.25 306 GLY A C 1
ATOM 2499 O O . GLY A 1 306 ? -20.871 -7.362 3.743 1.00 97.25 306 GLY A O 1
ATOM 2500 N N . LYS A 1 307 ? -19.423 -7.147 5.414 1.00 97.69 307 LYS A N 1
ATOM 2501 C CA . LYS A 1 307 ? -19.551 -5.677 5.452 1.00 97.69 307 LYS A CA 1
ATOM 2502 C C . LYS A 1 307 ? -18.963 -4.985 4.226 1.00 97.69 307 LYS A C 1
ATOM 2504 O O . LYS A 1 307 ? -19.260 -3.816 4.003 1.00 97.69 307 LYS A O 1
ATOM 2509 N N . PHE A 1 308 ? -18.170 -5.699 3.432 1.00 97.56 308 PHE A N 1
ATOM 2510 C CA . PHE A 1 308 ? -17.629 -5.217 2.165 1.00 97.56 308 PHE A CA 1
ATOM 2511 C C . PHE A 1 308 ? -18.338 -5.790 0.928 1.00 97.56 308 PHE A C 1
ATOM 2513 O O . PHE A 1 308 ? -17.886 -5.518 -0.181 1.00 97.56 308 PHE A O 1
ATOM 2520 N N . ASP A 1 309 ? -19.435 -6.541 1.075 1.00 94.88 309 ASP A N 1
ATOM 2521 C CA . ASP A 1 309 ? -20.100 -7.207 -0.059 1.00 94.88 309 ASP A CA 1
ATOM 2522 C C . ASP A 1 309 ? -20.552 -6.204 -1.133 1.00 94.88 309 ASP A C 1
ATOM 2524 O O . ASP A 1 309 ? -20.361 -6.437 -2.327 1.00 94.88 309 ASP A O 1
ATOM 2528 N N . GLU A 1 310 ? -21.035 -5.026 -0.719 1.00 93.44 310 GLU A N 1
ATOM 2529 C CA . GLU A 1 310 ? -21.434 -3.939 -1.629 1.00 93.44 310 GLU A CA 1
ATOM 2530 C C . GLU A 1 310 ? -20.285 -3.411 -2.507 1.00 93.44 310 GLU A C 1
ATOM 2532 O O . GLU A 1 310 ? -20.518 -2.771 -3.533 1.00 93.44 310 GLU A O 1
ATOM 2537 N N . LEU A 1 311 ? -19.034 -3.661 -2.118 1.00 96.00 311 LEU A N 1
ATOM 2538 C CA . LEU A 1 311 ? -17.863 -3.203 -2.853 1.00 96.00 311 LEU A CA 1
ATOM 2539 C C . LEU A 1 311 ? -17.426 -4.178 -3.951 1.00 96.00 311 LEU A C 1
ATOM 2541 O O . LEU A 1 311 ? -16.646 -3.772 -4.819 1.00 96.00 311 LEU A O 1
ATOM 2545 N N . ASN A 1 312 ? -17.946 -5.413 -3.951 1.00 95.38 312 ASN A N 1
ATOM 2546 C CA . ASN A 1 312 ? -17.519 -6.507 -4.825 1.00 95.38 312 ASN A CA 1
ATOM 2547 C C . ASN A 1 312 ? -15.986 -6.676 -4.803 1.00 95.38 312 ASN A C 1
ATOM 2549 O O . ASN A 1 312 ? -15.302 -6.383 -5.785 1.00 95.38 312 ASN A O 1
ATOM 2553 N N . ILE A 1 313 ? -15.453 -7.043 -3.632 1.00 96.69 313 ILE A N 1
ATOM 2554 C CA . ILE A 1 313 ? -14.010 -7.162 -3.391 1.00 96.69 313 ILE A CA 1
ATOM 2555 C C . ILE A 1 313 ? -13.402 -8.302 -4.211 1.00 96.69 313 ILE A C 1
ATOM 2557 O O . ILE A 1 313 ? -13.830 -9.451 -4.100 1.00 96.69 313 ILE A O 1
ATOM 2561 N N . THR A 1 314 ? -12.304 -8.014 -4.906 1.00 96.62 314 THR A N 1
ATOM 2562 C CA . THR A 1 314 ? -11.390 -9.037 -5.419 1.00 96.62 314 THR A CA 1
ATOM 2563 C C . THR A 1 314 ? -10.384 -9.407 -4.331 1.00 96.62 314 THR A C 1
ATOM 2565 O O . THR A 1 314 ? -9.644 -8.559 -3.827 1.00 96.62 314 THR A O 1
ATOM 2568 N N . LYS A 1 315 ? -10.345 -10.687 -3.960 1.00 95.81 315 LYS A N 1
ATOM 2569 C CA . LYS A 1 315 ? -9.311 -11.241 -3.080 1.00 95.81 315 LYS A CA 1
ATOM 2570 C C . LYS A 1 315 ? -8.128 -11.668 -3.939 1.00 95.81 315 LYS A C 1
ATOM 2572 O O . LYS A 1 315 ? -8.235 -12.624 -4.699 1.00 95.81 315 LYS A O 1
ATOM 2577 N N . GLU A 1 316 ? -7.025 -10.947 -3.830 1.00 95.44 316 GLU A N 1
ATOM 2578 C CA . GLU A 1 316 ? -5.814 -11.212 -4.598 1.00 95.44 316 GLU A CA 1
ATOM 2579 C C . GLU A 1 316 ? -4.839 -12.017 -3.746 1.00 95.44 316 GLU A C 1
ATOM 2581 O O . GLU A 1 316 ? -4.369 -11.559 -2.703 1.00 95.44 316 GLU A O 1
ATOM 2586 N N . TYR A 1 317 ? -4.572 -13.238 -4.191 1.00 94.19 317 TYR A N 1
ATOM 2587 C CA . TYR A 1 317 ? -3.569 -14.119 -3.606 1.00 94.19 317 TYR A CA 1
ATOM 2588 C C . TYR A 1 317 ? -2.171 -13.709 -4.103 1.00 94.19 317 TYR A C 1
ATOM 2590 O O . TYR A 1 317 ? -1.983 -12.625 -4.647 1.00 94.19 317 TYR A O 1
ATOM 2598 N N . CYS A 1 318 ? -1.160 -14.552 -3.910 1.00 93.00 318 CYS A N 1
ATOM 2599 C CA . CYS A 1 318 ? 0.188 -14.253 -4.384 1.00 93.00 318 CYS A CA 1
ATOM 2600 C C . CYS A 1 318 ? 0.311 -14.503 -5.896 1.00 93.00 318 CYS A C 1
ATOM 2602 O O . CYS A 1 318 ? 0.473 -15.644 -6.327 1.00 93.00 318 CYS A O 1
ATOM 2604 N N . THR A 1 319 ? 0.232 -13.442 -6.694 1.00 94.12 319 THR A N 1
ATOM 2605 C CA . THR A 1 319 ? 0.313 -13.474 -8.162 1.00 94.12 319 THR A CA 1
ATOM 2606 C C . THR A 1 319 ? 1.446 -12.584 -8.680 1.00 94.12 319 THR A C 1
ATOM 2608 O O . THR A 1 319 ? 2.196 -11.961 -7.919 1.00 94.12 319 THR A O 1
ATOM 2611 N N . GLN A 1 320 ? 1.595 -12.479 -10.005 1.00 95.31 320 GLN A N 1
ATOM 2612 C CA . GLN A 1 320 ? 2.516 -11.503 -10.593 1.00 95.31 320 GLN A CA 1
ATOM 2613 C C . GLN A 1 320 ? 2.147 -10.068 -10.174 1.00 95.31 320 GLN A C 1
ATOM 2615 O O . GLN A 1 320 ? 3.041 -9.299 -9.814 1.00 95.31 320 GLN A O 1
ATOM 2620 N N . ARG A 1 321 ? 0.845 -9.727 -10.149 1.00 96.06 321 ARG A N 1
ATOM 2621 C CA . ARG A 1 321 ? 0.341 -8.391 -9.785 1.00 96.06 321 ARG A CA 1
ATOM 2622 C C . ARG A 1 321 ? 0.808 -7.993 -8.391 1.00 96.06 321 ARG A C 1
ATOM 2624 O O . ARG A 1 321 ? 1.428 -6.948 -8.222 1.00 96.06 321 ARG A O 1
ATOM 2631 N N . THR A 1 322 ? 0.507 -8.815 -7.393 1.00 95.38 322 THR A N 1
ATOM 2632 C CA . THR A 1 322 ? 0.924 -8.563 -6.015 1.00 95.38 322 THR A CA 1
ATOM 2633 C C . THR A 1 322 ? 1.037 -9.846 -5.214 1.00 95.38 322 THR A C 1
ATOM 2635 O O . THR A 1 322 ? 0.426 -10.856 -5.541 1.00 95.38 322 THR A O 1
ATOM 2638 N N . CYS A 1 323 ? 1.839 -9.800 -4.157 1.00 93.75 323 CYS A N 1
ATOM 2639 C CA . CYS A 1 323 ? 1.955 -10.869 -3.187 1.00 93.75 323 CYS A CA 1
ATOM 2640 C C . CYS A 1 323 ? 2.401 -10.317 -1.833 1.00 93.75 323 CYS A C 1
ATOM 2642 O O . CYS A 1 323 ? 3.246 -9.414 -1.769 1.00 93.75 323 CYS A O 1
ATOM 2644 N N . PHE A 1 324 ? 1.865 -10.899 -0.760 1.00 90.38 324 PHE A N 1
ATOM 2645 C CA . PHE A 1 324 ? 2.368 -10.697 0.589 1.00 90.38 324 PHE A CA 1
ATOM 2646 C C . PHE A 1 324 ? 3.444 -11.739 0.904 1.00 90.38 324 PHE A C 1
ATOM 2648 O O . PHE A 1 324 ? 3.148 -12.912 1.110 1.00 90.38 324 PHE A O 1
ATOM 2655 N N . SER A 1 325 ? 4.699 -11.305 1.011 1.00 84.81 325 SER A N 1
ATOM 2656 C CA . SER A 1 325 ? 5.813 -12.165 1.420 1.00 84.81 325 SER A CA 1
ATOM 2657 C C . SER A 1 325 ? 5.977 -13.413 0.531 1.00 84.81 325 SER A C 1
ATOM 2659 O O . SER A 1 325 ? 5.841 -14.546 1.002 1.00 84.81 325 SER A O 1
ATOM 2661 N N . GLU A 1 326 ? 6.310 -13.208 -0.748 1.00 85.38 326 GLU A N 1
ATOM 2662 C CA . GLU A 1 326 ? 6.636 -14.283 -1.701 1.00 85.38 326 GLU A CA 1
ATOM 2663 C C . GLU A 1 326 ? 7.958 -14.965 -1.302 1.00 85.38 326 GLU A C 1
ATOM 2665 O O . GLU A 1 326 ? 9.038 -14.593 -1.749 1.00 85.38 326 GLU A O 1
ATOM 2670 N N . ARG A 1 327 ? 7.897 -15.909 -0.360 1.00 79.81 327 ARG A N 1
ATOM 2671 C CA . ARG A 1 327 ? 9.090 -16.508 0.268 1.00 79.81 327 ARG A CA 1
ATOM 2672 C C . ARG A 1 327 ? 9.688 -17.667 -0.511 1.00 79.81 327 ARG A C 1
ATOM 2674 O O . ARG A 1 327 ? 10.877 -17.928 -0.377 1.00 79.81 327 ARG A O 1
ATOM 2681 N N . VAL A 1 328 ? 8.842 -18.403 -1.222 1.00 80.00 328 VAL A N 1
ATOM 2682 C CA . VAL A 1 328 ? 9.199 -19.709 -1.792 1.00 80.00 328 VAL A CA 1
ATOM 2683 C C . VAL A 1 328 ? 9.536 -19.575 -3.271 1.00 80.00 328 VAL A C 1
ATOM 2685 O O . VAL A 1 328 ? 10.557 -20.088 -3.723 1.00 80.00 328 VAL A O 1
ATOM 2688 N N . SER A 1 329 ? 8.692 -18.857 -4.007 1.00 85.50 329 SER A N 1
ATOM 2689 C CA . SER A 1 329 ? 8.773 -18.730 -5.458 1.00 85.50 329 SER A CA 1
ATOM 2690 C C . SER A 1 329 ? 9.638 -17.565 -5.934 1.00 85.50 329 SER A C 1
ATOM 2692 O O . SER A 1 329 ? 10.127 -17.592 -7.059 1.00 85.50 329 SER A O 1
ATOM 2694 N N . LEU A 1 330 ? 9.874 -16.546 -5.104 1.00 89.69 330 LEU A N 1
ATOM 2695 C CA . LEU A 1 330 ? 10.654 -15.380 -5.510 1.00 89.69 330 LEU A CA 1
ATOM 2696 C C . LEU A 1 330 ? 12.142 -15.727 -5.616 1.00 89.69 330 LEU A C 1
ATOM 2698 O O . LEU A 1 330 ? 12.764 -16.178 -4.653 1.00 89.69 330 LEU A O 1
ATOM 2702 N N . VAL A 1 331 ? 12.725 -15.467 -6.780 1.00 90.00 331 VAL A N 1
ATOM 2703 C CA . VAL A 1 331 ? 14.145 -15.664 -7.059 1.00 90.00 331 VAL A CA 1
ATOM 2704 C C . VAL A 1 331 ? 14.806 -14.317 -7.288 1.00 90.00 331 VAL A C 1
ATOM 2706 O O . VAL A 1 331 ? 14.343 -13.498 -8.083 1.00 90.00 331 VAL A O 1
ATOM 2709 N N . VAL A 1 332 ? 15.920 -14.115 -6.590 1.00 87.94 332 VAL A N 1
ATOM 2710 C CA . VAL A 1 332 ? 16.822 -12.986 -6.791 1.00 87.94 332 VAL A CA 1
ATOM 2711 C C . VAL A 1 332 ? 18.088 -13.495 -7.464 1.00 87.94 332 VAL A C 1
ATOM 2713 O O . VAL A 1 332 ? 18.797 -14.324 -6.894 1.00 87.94 332 VAL A O 1
ATOM 2716 N N . ASP A 1 333 ? 18.411 -12.958 -8.635 1.00 89.56 333 ASP A N 1
ATOM 2717 C CA . ASP A 1 333 ? 19.721 -13.141 -9.255 1.00 89.56 333 ASP A CA 1
ATOM 2718 C C . ASP A 1 333 ? 20.527 -11.851 -9.095 1.00 89.56 333 ASP A C 1
ATOM 2720 O O . ASP A 1 333 ? 20.364 -10.900 -9.858 1.00 89.56 333 ASP A O 1
ATOM 2724 N N . PHE A 1 334 ? 21.409 -11.817 -8.094 1.00 85.06 334 PHE A N 1
ATOM 2725 C CA . PHE A 1 334 ? 22.255 -10.654 -7.807 1.00 85.06 334 PHE A CA 1
ATOM 2726 C C . PHE A 1 334 ? 23.307 -10.383 -8.887 1.00 85.06 334 PHE A C 1
ATOM 2728 O O . PHE A 1 334 ? 23.722 -9.239 -9.057 1.00 85.06 334 PHE A O 1
ATOM 2735 N N . LYS A 1 335 ? 23.731 -11.406 -9.640 1.00 86.88 335 LYS A N 1
ATOM 2736 C CA . LYS A 1 335 ? 24.720 -11.242 -10.714 1.00 86.88 335 LYS A CA 1
ATOM 2737 C C . LYS A 1 335 ? 24.090 -10.538 -11.910 1.00 86.88 335 LYS A C 1
ATOM 2739 O O . LYS A 1 335 ? 24.706 -9.657 -12.504 1.00 86.88 335 LYS A O 1
ATOM 2744 N N . ARG A 1 336 ? 22.862 -10.925 -12.256 1.00 89.50 336 ARG A N 1
ATOM 2745 C CA . ARG A 1 336 ? 22.069 -10.299 -13.322 1.00 89.50 336 ARG A CA 1
ATOM 2746 C C . ARG A 1 336 ? 21.263 -9.094 -12.836 1.00 89.50 336 ARG A C 1
ATOM 2748 O O . ARG A 1 336 ? 20.727 -8.375 -13.669 1.00 89.50 336 ARG A O 1
ATOM 2755 N N . LYS A 1 337 ? 21.193 -8.872 -11.520 1.00 91.50 337 LYS A N 1
ATOM 2756 C CA . LYS A 1 337 ? 20.388 -7.843 -10.844 1.00 91.50 337 LYS A CA 1
ATOM 2757 C C . LYS A 1 337 ? 18.900 -7.915 -11.202 1.00 91.50 337 LYS A C 1
ATOM 2759 O O . LYS A 1 337 ? 18.262 -6.890 -11.423 1.00 91.50 337 LYS A O 1
ATOM 2764 N N . ILE A 1 338 ? 18.339 -9.120 -11.272 1.00 91.25 338 ILE A N 1
ATOM 2765 C CA . ILE A 1 338 ? 16.922 -9.334 -11.610 1.00 91.25 338 ILE A CA 1
ATOM 2766 C C . ILE A 1 338 ? 16.168 -10.039 -10.488 1.00 91.25 338 ILE A C 1
ATOM 2768 O O . ILE A 1 338 ? 16.741 -10.776 -9.683 1.00 91.25 338 ILE A O 1
ATOM 2772 N N . LEU A 1 339 ? 14.855 -9.819 -10.482 1.00 92.12 339 LEU A N 1
ATOM 2773 C CA . LEU A 1 339 ? 13.897 -10.404 -9.556 1.00 92.12 339 LEU A CA 1
ATOM 2774 C C . LEU A 1 339 ? 12.758 -11.035 -10.360 1.00 92.12 339 LEU A C 1
ATOM 2776 O O . LEU A 1 339 ? 12.163 -10.355 -11.196 1.00 92.12 339 LEU A O 1
ATOM 2780 N N . TYR A 1 340 ? 12.449 -12.307 -10.115 1.00 93.12 340 TYR A N 1
ATOM 2781 C CA . TYR A 1 340 ? 11.385 -13.012 -10.833 1.00 93.12 340 TYR A CA 1
ATOM 2782 C C . TYR A 1 340 ? 10.738 -14.115 -9.994 1.00 93.12 340 TYR A C 1
ATOM 2784 O O . TYR A 1 340 ? 11.336 -14.636 -9.056 1.00 93.12 340 TYR A O 1
ATOM 2792 N N . THR A 1 341 ? 9.508 -14.479 -10.340 1.00 90.81 341 THR A N 1
ATOM 2793 C CA . THR A 1 341 ? 8.804 -15.641 -9.788 1.00 90.81 341 THR A CA 1
ATOM 2794 C C . THR A 1 341 ? 9.259 -16.896 -10.534 1.00 90.81 341 THR A C 1
ATOM 2796 O O . THR A 1 341 ? 9.146 -16.961 -11.758 1.00 90.81 341 THR A O 1
ATOM 2799 N N . ARG A 1 342 ? 9.782 -17.893 -9.814 1.00 87.12 342 ARG A N 1
ATOM 2800 C CA . ARG A 1 342 ? 10.423 -19.100 -10.365 1.00 87.12 342 ARG A CA 1
ATOM 2801 C C . ARG A 1 342 ? 9.547 -19.839 -11.370 1.00 87.12 342 ARG A C 1
ATOM 2803 O O . ARG A 1 342 ? 10.037 -20.263 -12.407 1.00 87.12 342 ARG A O 1
ATOM 2810 N N . GLU A 1 343 ? 8.267 -19.991 -11.057 1.00 85.75 343 GLU A N 1
ATOM 2811 C CA . GLU A 1 343 ? 7.321 -20.811 -11.815 1.00 85.75 343 GLU A CA 1
ATOM 2812 C C . GLU A 1 343 ? 6.933 -20.166 -13.147 1.00 85.75 343 GLU A C 1
ATOM 2814 O O . GLU A 1 343 ? 6.593 -20.865 -14.098 1.00 85.75 343 GLU A O 1
ATOM 2819 N N . THR A 1 344 ? 6.968 -18.834 -13.219 1.00 89.12 344 THR A N 1
ATOM 2820 C CA . THR A 1 344 ? 6.511 -18.079 -14.395 1.00 89.12 344 THR A CA 1
ATOM 2821 C C . THR A 1 344 ? 7.655 -17.428 -15.164 1.00 89.12 344 THR A C 1
ATOM 2823 O O . THR A 1 344 ? 7.481 -17.051 -16.319 1.00 89.12 344 THR A O 1
ATOM 2826 N N . GLY A 1 345 ? 8.813 -17.241 -14.527 1.00 92.50 345 GLY A N 1
ATOM 2827 C CA . GLY A 1 345 ? 9.898 -16.413 -15.046 1.00 92.50 345 GLY A CA 1
ATOM 2828 C C . GLY A 1 345 ? 9.547 -14.922 -15.124 1.00 92.50 345 GLY A C 1
ATOM 2829 O O . GLY A 1 345 ? 10.345 -14.141 -15.642 1.00 92.50 345 GLY A O 1
ATOM 2830 N N . CYS A 1 346 ? 8.371 -14.511 -14.643 1.00 95.38 346 CYS A N 1
ATOM 2831 C CA . CYS A 1 346 ? 7.908 -13.133 -14.718 1.00 95.38 346 CYS A CA 1
ATOM 2832 C C . CYS A 1 346 ? 8.458 -12.303 -13.567 1.00 95.38 346 CYS A C 1
ATOM 2834 O O . CYS A 1 346 ? 8.507 -12.753 -12.419 1.00 95.38 346 CYS A O 1
ATOM 2836 N N . ALA A 1 347 ? 8.813 -11.056 -13.862 1.00 96.00 347 ALA A N 1
ATOM 2837 C CA . ALA A 1 347 ? 9.105 -10.088 -12.823 1.00 96.00 347 ALA A CA 1
ATOM 2838 C C . ALA A 1 347 ? 7.815 -9.684 -12.077 1.00 96.00 347 ALA A C 1
ATOM 2840 O O . ALA A 1 347 ? 6.741 -9.583 -12.688 1.00 96.00 347 ALA A O 1
ATOM 2841 N N . PRO A 1 348 ? 7.895 -9.463 -10.754 1.00 96.19 348 PRO A N 1
ATOM 2842 C CA . PRO A 1 348 ? 6.744 -9.060 -9.952 1.00 96.19 348 PRO A CA 1
ATOM 2843 C C . PRO A 1 348 ? 6.337 -7.622 -10.271 1.00 96.19 348 PRO A C 1
ATOM 2845 O O . PRO A 1 348 ? 7.214 -6.799 -10.447 1.00 96.19 348 PRO A O 1
ATOM 2848 N N . VAL A 1 349 ? 5.048 -7.266 -10.262 1.00 98.00 349 VAL A N 1
ATOM 2849 C CA . VAL A 1 349 ? 4.630 -5.854 -10.418 1.00 98.00 349 VAL A CA 1
ATOM 2850 C C . VAL A 1 349 ? 4.739 -5.101 -9.094 1.00 98.00 349 VAL A C 1
ATOM 2852 O O . VAL A 1 349 ? 5.330 -4.024 -9.024 1.00 98.00 349 VAL A O 1
ATOM 2855 N N . LEU A 1 350 ? 4.192 -5.677 -8.026 1.00 97.19 350 LEU A N 1
ATOM 2856 C CA . LEU A 1 350 ? 4.220 -5.114 -6.682 1.00 97.19 350 LEU A CA 1
ATOM 2857 C C . LEU A 1 350 ? 4.490 -6.225 -5.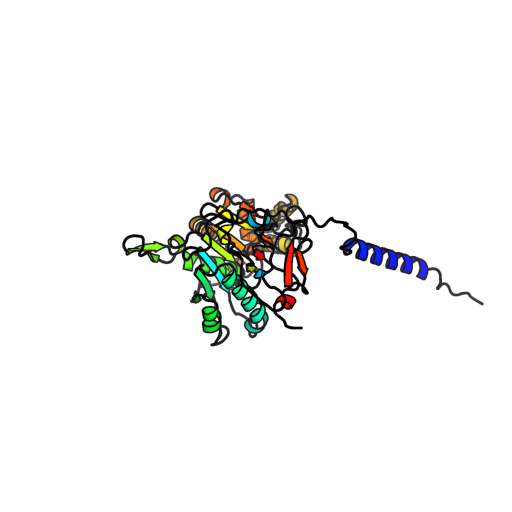660 1.00 97.19 350 LEU A C 1
ATOM 2859 O O . LEU A 1 350 ? 3.999 -7.340 -5.816 1.00 97.19 350 LEU A O 1
ATOM 2863 N N . ARG A 1 351 ? 5.232 -5.954 -4.583 1.00 95.19 351 ARG A N 1
ATOM 2864 C CA . ARG A 1 351 ? 5.371 -6.881 -3.444 1.00 95.19 351 ARG A CA 1
ATOM 2865 C C . ARG A 1 351 ? 5.240 -6.164 -2.114 1.00 95.19 351 ARG A C 1
ATOM 2867 O O . ARG A 1 351 ? 5.910 -5.160 -1.887 1.00 95.19 351 ARG A O 1
ATOM 2874 N N . HIS A 1 352 ? 4.446 -6.725 -1.206 1.00 92.50 352 HIS A N 1
ATOM 2875 C CA . HIS A 1 352 ? 4.414 -6.299 0.190 1.00 92.50 352 HIS A CA 1
ATOM 2876 C C . HIS A 1 352 ? 5.262 -7.264 1.013 1.00 92.50 352 HIS A C 1
ATOM 2878 O O . HIS A 1 352 ? 4.924 -8.439 1.143 1.00 92.50 352 HIS A O 1
ATOM 2884 N N . LYS A 1 353 ? 6.379 -6.760 1.548 1.00 87.38 353 LYS A N 1
ATOM 2885 C CA . LYS A 1 353 ? 7.516 -7.528 2.085 1.00 87.38 353 LYS A CA 1
ATOM 2886 C C . LYS A 1 353 ? 8.258 -8.322 1.007 1.00 87.38 353 LYS A C 1
ATOM 2888 O O . LYS A 1 353 ? 7.742 -9.277 0.433 1.00 87.38 353 LYS A O 1
ATOM 2893 N N . VAL A 1 354 ? 9.532 -7.992 0.834 1.00 82.94 354 VAL A N 1
ATOM 2894 C CA . VAL A 1 354 ? 10.502 -8.829 0.126 1.00 82.94 354 VAL A CA 1
ATOM 2895 C C . VAL A 1 354 ? 11.597 -9.199 1.121 1.00 82.94 354 VAL A C 1
ATOM 2897 O O . VAL A 1 354 ? 11.991 -8.385 1.959 1.00 82.94 354 VAL A O 1
ATOM 2900 N N . TRP A 1 355 ? 12.040 -10.452 1.092 1.00 71.50 355 TRP A N 1
ATOM 2901 C CA . TRP A 1 355 ? 13.089 -10.926 1.990 1.00 71.50 355 TRP A CA 1
ATOM 2902 C C . TRP A 1 355 ? 14.452 -10.425 1.532 1.00 71.50 355 TRP A C 1
ATOM 2904 O O . TRP A 1 355 ? 14.694 -10.274 0.339 1.00 71.50 355 TRP A O 1
ATOM 2914 N N . ASN A 1 356 ? 15.339 -10.168 2.495 1.00 68.31 356 ASN A N 1
ATOM 2915 C CA . ASN A 1 356 ? 16.710 -9.716 2.250 1.00 68.31 356 ASN A CA 1
ATOM 2916 C C . ASN A 1 356 ? 16.820 -8.425 1.417 1.00 68.31 356 ASN A C 1
ATOM 2918 O O . ASN A 1 356 ? 17.803 -8.228 0.710 1.00 68.31 356 ASN A O 1
ATOM 2922 N N . THR A 1 357 ? 15.854 -7.508 1.542 1.00 68.06 357 THR A N 1
ATOM 2923 C CA . THR A 1 357 ? 15.823 -6.253 0.769 1.00 68.06 357 THR A CA 1
ATOM 2924 C C . THR A 1 357 ? 17.041 -5.369 0.957 1.00 68.06 357 THR A C 1
ATOM 2926 O O . THR A 1 357 ? 17.383 -4.639 0.035 1.00 68.06 357 THR A O 1
ATOM 2929 N N . LYS A 1 358 ? 17.735 -5.475 2.097 1.00 65.44 358 LYS A N 1
ATOM 2930 C CA . LYS A 1 358 ? 19.020 -4.799 2.324 1.00 65.44 358 LYS A CA 1
ATOM 2931 C C . LYS A 1 358 ? 20.011 -5.046 1.186 1.00 65.44 358 LYS A C 1
ATOM 2933 O O . LYS A 1 358 ? 20.640 -4.103 0.731 1.00 65.44 358 LYS A O 1
ATOM 2938 N N . LEU A 1 359 ? 20.040 -6.265 0.645 1.00 61.84 359 LEU A N 1
ATOM 2939 C CA . LEU A 1 359 ? 20.918 -6.651 -0.462 1.00 61.84 359 LEU A CA 1
ATOM 2940 C C . LEU A 1 359 ? 20.601 -5.921 -1.784 1.00 61.84 359 LEU A C 1
ATOM 2942 O O . LEU A 1 359 ? 21.372 -6.006 -2.733 1.00 61.84 359 LEU A O 1
ATOM 2946 N N . PHE A 1 360 ? 19.467 -5.218 -1.885 1.00 70.06 360 PHE A N 1
ATOM 2947 C CA . PHE A 1 360 ? 19.106 -4.459 -3.085 1.00 70.06 360 PHE A CA 1
ATOM 2948 C C . PHE A 1 360 ? 19.667 -3.042 -3.110 1.00 70.06 360 PHE A C 1
ATOM 2950 O O . PHE A 1 360 ? 19.786 -2.469 -4.196 1.00 70.06 360 PHE A O 1
ATOM 2957 N N . TYR A 1 361 ? 20.007 -2.485 -1.948 1.00 65.00 361 TYR A N 1
ATOM 2958 C CA . TYR A 1 361 ? 20.410 -1.086 -1.816 1.00 65.00 361 TYR A CA 1
ATOM 2959 C C . TYR A 1 361 ? 21.689 -0.867 -0.999 1.00 65.00 361 TYR A C 1
ATOM 2961 O O . TYR A 1 361 ? 22.230 0.231 -1.058 1.00 65.00 361 TYR A O 1
ATOM 2969 N N . SER A 1 362 ? 22.211 -1.875 -0.292 1.00 60.44 362 SER A N 1
ATOM 2970 C CA . SER A 1 362 ? 23.567 -1.820 0.260 1.00 60.44 362 SER A CA 1
ATOM 2971 C C . SER A 1 362 ? 24.580 -2.273 -0.792 1.00 60.44 362 SER A C 1
ATOM 2973 O O . SER A 1 362 ? 24.477 -3.395 -1.291 1.00 60.44 362 SER A O 1
ATOM 2975 N N . GLU A 1 363 ? 25.561 -1.432 -1.116 1.00 50.41 363 GLU A N 1
ATOM 2976 C CA . GLU A 1 363 ? 26.765 -1.887 -1.820 1.00 50.41 363 GLU A CA 1
ATOM 2977 C C . GLU A 1 363 ? 27.527 -2.868 -0.909 1.00 50.41 363 GLU A C 1
ATOM 2979 O O . GLU A 1 363 ? 27.645 -2.630 0.296 1.00 50.41 363 GLU A O 1
ATOM 2984 N N . HIS A 1 364 ? 27.969 -3.998 -1.464 1.00 45.28 364 HIS A N 1
ATOM 2985 C CA . HIS A 1 364 ? 28.830 -4.965 -0.779 1.00 45.28 364 HIS A CA 1
ATOM 2986 C C . HIS A 1 364 ? 30.283 -4.771 -1.177 1.00 45.28 364 HIS A C 1
ATOM 2988 O O . HIS A 1 364 ? 30.524 -4.622 -2.398 1.00 45.28 364 HIS A O 1
#

Organism: Entamoeba invadens (NCBI:txid33085)

Nearest PDB structures (foldseek):
  2wzf-assembly1_A  TM=3.801E-01  e=1.075E-03  Legionella pneumophila
  1uqt-assembly1_B  TM=4.016E-01  e=4.335E-01  Escherichia coli
  6tmj-assembly1_g2  TM=4.786E-01  e=5.017E+00  Toxoplasma gondii GT1
  6tmk-assembly1_g1  TM=3.069E-01  e=1.772E+00  Toxoplasma gondii GT1
  7ajb-assembly1_G  TM=2.921E-01  e=2.720E+00  Bos taurus